Protein AF-A0A0R0CW89-F1 (afdb_monomer)

Organism: NCBI:txid336566

Foldseek 3Di:
DDKDKAFPDVLADDDPPPVVDPPADPQRIKIKDKDADDPDQLLCPVVVQQAVPDDPVQCLVRQLQLRHQVQFDFDDQDLQWTKTFHDPVSNVVSQVSVCVVPVHGDPPPVLRSAWIWIFHADPVRGTFKIKTKRDPVDDQQWDDDPRHIDGPPPPDGIKMWMWGADNVRRMIMIIMHGPVCVSCVVVNVVSVVVVCVVPVPD

Radius of gyration: 18.59 Å; Cα contacts (8 Å, |Δi|>4): 330; chains: 1; bounding box: 44×42×52 Å

Structure (mmCIF, N/CA/C/O backbone):
data_AF-A0A0R0CW89-F1
#
_entry.id   AF-A0A0R0CW89-F1
#
loop_
_atom_site.group_PDB
_atom_site.id
_atom_site.type_symbol
_atom_site.label_atom_id
_atom_site.label_alt_id
_atom_site.label_comp_id
_atom_site.label_asym_id
_atom_site.label_entity_id
_atom_site.label_seq_id
_atom_site.pdbx_PDB_ins_code
_atom_site.Cartn_x
_atom_site.Cartn_y
_atom_site.Cartn_z
_atom_site.occupancy
_atom_site.B_iso_or_equiv
_atom_site.auth_seq_id
_atom_site.auth_comp_id
_atom_site.auth_asym_id
_atom_site.auth_atom_id
_atom_site.pdbx_PDB_model_num
ATOM 1 N N . MET A 1 1 ? -19.189 6.758 -2.935 1.00 79.38 1 MET A N 1
ATOM 2 C CA . MET A 1 1 ? -17.830 6.946 -2.385 1.00 79.38 1 MET A CA 1
ATOM 3 C C . MET A 1 1 ? -17.973 7.628 -1.039 1.00 79.38 1 MET A C 1
ATOM 5 O O . MET A 1 1 ? -18.648 8.647 -0.979 1.00 79.38 1 MET A O 1
ATOM 9 N N . GLY A 1 2 ? -17.387 7.062 0.013 1.00 87.75 2 GLY A N 1
ATOM 10 C CA . GLY A 1 2 ? -17.314 7.681 1.336 1.00 87.75 2 GLY A CA 1
ATOM 11 C C . GLY A 1 2 ? -15.867 7.972 1.731 1.00 87.75 2 GLY A C 1
ATOM 12 O O . GLY A 1 2 ? -14.937 7.376 1.184 1.00 87.75 2 GLY A O 1
ATOM 13 N N . SER A 1 3 ? -15.671 8.894 2.674 1.00 89.81 3 SER A N 1
ATOM 14 C CA . SER A 1 3 ? -14.354 9.208 3.233 1.00 89.81 3 SER A CA 1
ATOM 15 C C . SER A 1 3 ? -14.448 9.592 4.702 1.00 89.81 3 SER A C 1
ATOM 17 O O . SER A 1 3 ? -15.405 10.254 5.103 1.00 89.81 3 SER A O 1
ATOM 19 N N . LEU A 1 4 ? -13.435 9.239 5.487 1.00 90.38 4 LEU A N 1
ATOM 20 C CA . LEU A 1 4 ? -13.337 9.607 6.898 1.00 90.38 4 LEU A CA 1
ATOM 21 C C . LEU A 1 4 ? -11.879 9.664 7.354 1.00 90.38 4 LEU A C 1
ATOM 23 O O . LEU A 1 4 ? -10.977 9.206 6.658 1.00 90.38 4 LEU A O 1
ATOM 27 N N . VAL A 1 5 ? -11.650 10.208 8.548 1.00 89.81 5 VAL A N 1
ATOM 28 C CA . VAL A 1 5 ? -10.326 10.249 9.177 1.00 89.81 5 VAL A CA 1
ATOM 29 C C . VAL A 1 5 ? -10.414 9.671 10.581 1.00 89.81 5 VAL A C 1
ATOM 31 O O . VAL A 1 5 ? -11.209 10.145 11.395 1.00 89.81 5 VAL A O 1
ATOM 34 N N . MET A 1 6 ? -9.546 8.708 10.877 1.00 89.75 6 MET A N 1
ATOM 35 C CA . MET A 1 6 ? -9.283 8.236 12.238 1.00 89.75 6 MET A CA 1
ATOM 36 C C . MET A 1 6 ? -7.891 8.695 12.676 1.00 89.75 6 MET A C 1
ATOM 38 O O . MET A 1 6 ? -7.059 9.077 11.849 1.00 89.75 6 MET A O 1
ATOM 42 N N . LEU A 1 7 ? -7.648 8.702 13.984 1.00 87.25 7 LEU A N 1
ATOM 43 C CA . LEU A 1 7 ? -6.333 9.004 14.540 1.00 87.25 7 LEU A CA 1
ATOM 44 C C . LEU A 1 7 ? -5.766 7.787 15.242 1.00 87.25 7 LEU A C 1
ATOM 46 O O . LEU A 1 7 ? -6.490 7.078 15.932 1.00 87.25 7 LEU A O 1
ATOM 50 N N . LEU A 1 8 ? -4.470 7.590 15.081 1.00 86.00 8 LEU A N 1
ATOM 51 C CA . LEU A 1 8 ? -3.702 6.663 15.891 1.00 86.00 8 LEU A CA 1
ATOM 52 C C . LEU A 1 8 ? -3.419 7.255 17.285 1.00 86.00 8 LEU A C 1
ATOM 54 O O . LEU A 1 8 ? -3.353 8.484 17.401 1.00 86.00 8 LEU A O 1
ATOM 58 N N . PRO A 1 9 ? -3.155 6.399 18.293 1.00 82.12 9 PRO A N 1
ATOM 59 C CA . PRO A 1 9 ? -3.275 4.935 18.251 1.00 82.12 9 PRO A CA 1
ATOM 60 C C . PRO A 1 9 ? -4.711 4.416 18.448 1.00 82.12 9 PRO A C 1
ATOM 62 O O . PRO A 1 9 ? -4.953 3.231 18.237 1.00 82.12 9 PRO A O 1
ATOM 65 N N . GLU A 1 10 ? -5.668 5.261 18.845 1.00 83.56 10 GLU A N 1
ATOM 66 C CA . GLU A 1 10 ? -6.992 4.805 19.294 1.00 83.56 10 GLU A CA 1
ATOM 67 C C . GLU A 1 10 ? -7.877 4.269 18.159 1.00 83.56 10 GLU A C 1
ATOM 69 O O . GLU A 1 10 ? -8.706 3.391 18.389 1.00 83.56 10 GLU A O 1
ATOM 74 N N . LEU A 1 11 ? -7.726 4.808 16.944 1.00 83.31 11 LEU A N 1
ATOM 75 C CA . LEU A 1 11 ? -8.491 4.468 15.736 1.00 83.31 11 LEU A CA 1
ATOM 76 C C . LEU A 1 11 ? -10.018 4.470 15.924 1.00 83.31 11 LEU A C 1
ATOM 78 O O . LEU A 1 11 ? -10.746 3.707 15.292 1.00 83.31 11 LEU A O 1
ATOM 82 N N . GLY A 1 12 ? -10.518 5.343 16.797 1.00 70.44 12 GLY A N 1
ATOM 83 C CA . GLY A 1 12 ? -11.947 5.535 17.029 1.00 70.44 12 GLY A CA 1
ATOM 84 C C . GLY A 1 12 ? -12.558 6.654 16.174 1.00 70.44 12 GLY A C 1
ATOM 85 O O . GLY A 1 12 ? -11.835 7.533 15.683 1.00 70.44 12 GLY A O 1
ATOM 86 N N . PRO A 1 13 ? -13.899 6.677 16.026 1.00 62.47 13 PRO A N 1
ATOM 87 C CA . PRO A 1 13 ? -14.600 7.845 15.510 1.00 62.47 13 PRO A CA 1
ATOM 88 C C . PRO A 1 13 ? -14.311 9.043 16.416 1.00 62.47 13 PRO A C 1
ATOM 90 O O . PRO A 1 13 ? -14.371 8.956 17.644 1.00 62.47 13 PRO A O 1
ATOM 93 N N . ARG A 1 14 ? -13.954 10.176 15.812 1.00 63.16 14 ARG A N 1
ATOM 94 C CA . ARG A 1 14 ? -13.608 11.370 16.583 1.00 63.16 14 ARG A CA 1
ATOM 95 C C . ARG A 1 14 ? -14.855 12.046 17.157 1.00 63.16 14 ARG A C 1
ATOM 97 O O . ARG A 1 14 ? -15.903 12.017 16.513 1.00 63.16 14 ARG A O 1
ATOM 104 N N . PRO A 1 15 ? -14.734 12.744 18.304 1.00 58.22 15 PRO A N 1
ATOM 105 C CA . PRO A 1 15 ? -15.749 13.698 18.721 1.00 58.22 15 PRO A CA 1
ATOM 106 C C . PRO A 1 15 ? -16.011 14.712 17.595 1.00 58.22 15 PRO A C 1
ATOM 108 O O . PRO A 1 15 ? -15.058 15.089 16.893 1.00 58.22 15 PRO A O 1
ATOM 111 N N . PRO A 1 16 ? -17.255 15.197 17.434 1.00 63.03 16 PRO A N 1
ATOM 112 C CA . PRO A 1 16 ? -17.553 16.268 16.490 1.00 63.03 16 PRO A CA 1
ATOM 113 C C . PRO A 1 16 ? -16.549 17.428 16.637 1.00 63.03 16 PRO A C 1
ATOM 115 O O . PRO A 1 16 ? -16.188 17.812 17.750 1.00 63.03 16 PRO A O 1
ATOM 118 N N . ASN A 1 17 ? -16.065 17.970 15.515 1.00 61.50 17 ASN A N 1
ATOM 119 C CA . ASN A 1 17 ? -15.107 19.090 15.433 1.00 61.50 17 ASN A CA 1
ATOM 120 C C . ASN A 1 17 ? -13.656 18.829 15.894 1.00 61.50 17 ASN A C 1
ATOM 122 O O . ASN A 1 17 ? -12.852 19.761 15.942 1.00 61.50 17 ASN A O 1
ATOM 126 N N . ALA A 1 18 ? -13.244 17.588 16.170 1.00 58.75 18 ALA A N 1
ATOM 127 C CA . ALA A 1 18 ? -11.859 17.314 16.580 1.00 58.75 18 ALA A CA 1
ATOM 128 C C . ALA A 1 18 ? -10.801 17.647 15.500 1.00 58.75 18 ALA A C 1
ATOM 130 O O . ALA A 1 18 ? -9.641 17.893 15.832 1.00 58.75 18 ALA A O 1
ATOM 131 N N . LEU A 1 19 ? -11.173 17.680 14.213 1.00 55.19 19 LEU A N 1
ATOM 132 C CA . LEU A 1 19 ? -10.278 18.073 13.111 1.00 55.19 19 LEU A CA 1
ATOM 133 C C . LEU A 1 19 ? -9.824 19.541 13.190 1.00 55.19 19 LEU A C 1
ATOM 135 O O . LEU A 1 19 ? -8.801 19.872 12.602 1.00 55.19 19 LEU A O 1
ATOM 139 N N . HIS A 1 20 ? -10.556 20.400 13.907 1.00 55.41 20 HIS A N 1
ATOM 140 C CA . HIS A 1 20 ? -10.211 21.813 14.114 1.00 55.41 20 HIS A CA 1
ATOM 141 C C . HIS A 1 20 ? -9.396 22.048 15.395 1.00 55.41 20 HIS A C 1
ATOM 143 O O . HIS A 1 20 ? -9.047 23.185 15.700 1.00 55.41 20 HIS A O 1
ATOM 149 N N . ARG A 1 21 ? -9.085 20.992 16.164 1.00 52.59 21 ARG A N 1
ATOM 150 C CA . ARG A 1 21 ? -8.270 21.113 17.378 1.00 52.59 21 ARG A CA 1
ATOM 151 C C . ARG A 1 21 ? -6.775 21.015 17.033 1.00 52.59 21 ARG A C 1
ATOM 153 O O . ARG A 1 21 ? -6.363 19.974 16.516 1.00 52.59 21 ARG A O 1
ATOM 160 N N . PRO A 1 22 ? -5.953 22.032 17.367 1.00 49.12 22 PRO A N 1
ATOM 161 C CA . PRO A 1 22 ? -4.510 22.055 17.085 1.00 49.12 22 PRO A CA 1
ATOM 162 C C . PRO A 1 22 ? -3.698 20.942 17.764 1.00 49.12 22 PRO A C 1
ATOM 164 O O . PRO A 1 22 ? -2.554 20.707 17.395 1.00 49.12 22 PRO A O 1
ATOM 167 N N . SER A 1 23 ? -4.267 20.264 18.765 1.00 52.62 23 SER A N 1
ATOM 168 C CA . SER A 1 23 ? -3.565 19.293 19.613 1.00 52.62 23 SER A CA 1
ATOM 169 C C . SER A 1 23 ? -3.240 17.963 18.930 1.00 52.62 23 SER A C 1
ATOM 171 O O . SER A 1 23 ? -2.495 17.165 19.489 1.00 52.62 23 SER A O 1
ATOM 173 N N . TYR A 1 24 ? -3.806 17.683 17.753 1.00 60.22 24 TYR A N 1
ATOM 174 C CA . TYR A 1 24 ? -3.573 16.419 17.061 1.00 60.22 24 TYR A CA 1
ATOM 175 C C . TYR A 1 24 ? -2.482 16.574 16.013 1.00 60.22 24 TYR A C 1
ATOM 177 O O . TYR A 1 24 ? -2.680 17.229 14.987 1.00 60.22 24 TYR A O 1
ATOM 185 N N . SER A 1 25 ? -1.342 15.930 16.269 1.00 70.38 25 SER A N 1
ATOM 186 C CA . SER A 1 25 ? -0.233 15.883 15.322 1.00 70.38 25 SER A CA 1
ATOM 187 C C . SER A 1 25 ? -0.733 15.362 13.965 1.00 70.38 25 SER A C 1
ATOM 189 O O . SER A 1 25 ? -1.334 14.283 13.911 1.00 70.38 25 SER A O 1
ATOM 191 N N . PRO A 1 26 ? -0.524 16.098 12.854 1.00 76.69 26 PRO A N 1
ATOM 192 C CA . PRO A 1 26 ? -0.996 15.686 11.532 1.00 76.69 26 PRO A CA 1
ATOM 193 C C . PRO A 1 26 ? -0.434 14.325 11.106 1.00 76.69 26 PRO A C 1
ATOM 195 O O . PRO A 1 26 ? -1.048 13.653 10.284 1.00 76.69 26 PRO A O 1
ATOM 198 N N . TYR A 1 27 ? 0.673 13.897 11.712 1.00 86.00 27 TYR A N 1
ATOM 199 C CA . TYR A 1 27 ? 1.323 12.620 11.449 1.00 86.00 27 TYR A CA 1
ATOM 200 C C . TYR A 1 27 ? 0.572 11.420 12.035 1.00 86.00 27 TYR A C 1
ATOM 202 O O . TYR A 1 27 ? 0.875 10.304 11.648 1.00 86.00 27 TYR A O 1
ATOM 210 N N . MET A 1 28 ? -0.406 11.617 12.929 1.00 87.69 28 MET A N 1
ATOM 211 C CA . MET A 1 28 ? -1.234 10.537 13.505 1.00 87.69 28 MET A CA 1
ATOM 212 C C . MET A 1 28 ? -2.471 10.203 12.665 1.00 87.69 28 MET A C 1
ATOM 214 O O . MET A 1 28 ? -3.267 9.346 13.047 1.00 87.69 28 MET A O 1
ATOM 218 N N . LYS A 1 29 ? -2.692 10.923 11.562 1.00 89.00 29 LYS A N 1
ATOM 219 C CA . LYS A 1 29 ? -3.888 10.770 10.735 1.00 89.00 29 LYS A CA 1
ATOM 220 C C . LYS A 1 29 ? -3.811 9.499 9.899 1.00 89.00 29 LYS A C 1
ATOM 222 O O . LYS A 1 29 ? -2.811 9.250 9.232 1.00 89.00 29 LYS A O 1
ATOM 227 N N . VAL A 1 30 ? -4.924 8.775 9.884 1.00 93.81 30 VAL A N 1
ATOM 228 C CA . VAL A 1 30 ? -5.222 7.746 8.894 1.00 93.81 30 VAL A CA 1
ATOM 229 C C . VAL A 1 30 ? -6.468 8.195 8.152 1.00 93.81 30 VAL A C 1
ATOM 231 O O . VAL A 1 30 ? -7.557 8.284 8.729 1.00 93.81 30 VAL A O 1
ATOM 234 N N . GLN A 1 31 ? -6.293 8.557 6.889 1.00 93.69 31 GLN A N 1
ATOM 235 C CA . GLN A 1 31 ? -7.397 8.929 6.021 1.00 93.69 31 GLN A CA 1
ATOM 236 C C . GLN A 1 31 ? -7.900 7.676 5.322 1.00 93.69 31 GLN A C 1
ATOM 238 O O . GLN A 1 31 ? -7.104 6.923 4.786 1.00 93.69 31 GLN A O 1
ATOM 243 N N . TYR A 1 32 ? -9.211 7.470 5.307 1.00 95.25 32 TYR A N 1
ATOM 244 C CA . TYR A 1 32 ? -9.853 6.376 4.592 1.00 95.25 32 TYR A CA 1
ATOM 245 C C . TYR A 1 32 ? -10.754 6.936 3.502 1.00 95.25 32 TYR A C 1
ATOM 247 O O . TYR A 1 32 ? -11.456 7.933 3.686 1.00 95.25 32 TYR A O 1
ATOM 255 N N . SER A 1 33 ? -10.777 6.232 2.386 1.00 95.94 33 SER A N 1
ATOM 256 C CA . SER A 1 33 ? -11.736 6.365 1.304 1.00 95.94 33 SER A CA 1
ATOM 257 C C . SER A 1 33 ? -12.235 4.973 0.948 1.00 95.94 33 SER A C 1
ATOM 259 O O . SER A 1 33 ? -11.480 4.005 1.010 1.00 95.94 33 SER A O 1
ATOM 261 N N . PHE A 1 34 ? -13.515 4.848 0.629 1.00 95.56 34 PHE A N 1
ATOM 262 C CA . PHE A 1 34 ? -14.105 3.553 0.322 1.00 95.56 34 PHE A CA 1
ATOM 263 C C . PHE A 1 34 ? -15.205 3.677 -0.721 1.00 95.56 34 PHE A C 1
ATOM 265 O O . PHE A 1 34 ? -15.898 4.699 -0.834 1.00 95.56 34 PHE A O 1
ATOM 272 N N . TYR A 1 35 ? -15.356 2.620 -1.506 1.00 94.44 35 TYR A N 1
ATOM 273 C CA . TYR A 1 35 ? -16.355 2.542 -2.557 1.00 94.44 35 TYR A CA 1
ATOM 274 C C . TYR A 1 35 ? -16.869 1.124 -2.720 1.00 94.44 35 TYR A C 1
ATOM 276 O O . TYR A 1 35 ? -16.129 0.148 -2.581 1.00 94.44 35 TYR A O 1
ATOM 284 N N . TYR A 1 36 ? -18.170 1.042 -2.983 1.00 95.69 36 TYR A N 1
ATOM 285 C CA . TYR A 1 36 ? -18.838 -0.203 -3.309 1.00 95.69 36 TYR A CA 1
ATOM 286 C C . TYR A 1 36 ? -18.346 -0.702 -4.668 1.00 95.69 36 TYR A C 1
ATOM 288 O O . TYR A 1 36 ? -18.170 0.089 -5.599 1.00 95.69 36 TYR A O 1
ATOM 296 N N . VAL A 1 37 ? -18.101 -2.003 -4.763 1.00 96.62 37 VAL A N 1
ATOM 297 C CA . VAL A 1 37 ? -17.581 -2.664 -5.956 1.00 96.62 37 VAL A CA 1
ATOM 298 C C . VAL A 1 37 ? -18.674 -3.545 -6.546 1.00 96.62 37 VAL A C 1
ATOM 300 O O . VAL A 1 37 ? -19.014 -4.581 -5.986 1.00 96.62 37 VAL A O 1
ATOM 303 N N . ASP A 1 38 ? -19.186 -3.146 -7.709 1.00 96.12 38 ASP A N 1
ATOM 304 C CA . ASP A 1 38 ? -20.262 -3.841 -8.429 1.00 96.12 38 ASP A CA 1
ATOM 305 C C . ASP A 1 38 ? -19.855 -4.302 -9.839 1.00 96.12 38 ASP A C 1
ATOM 307 O O . ASP A 1 38 ? -20.550 -5.098 -10.466 1.00 96.12 38 ASP A O 1
ATOM 311 N N . LYS A 1 39 ? -18.729 -3.800 -10.367 1.00 93.12 39 LYS A N 1
ATOM 312 C CA . LYS A 1 39 ? -18.270 -4.096 -11.738 1.00 93.12 39 LYS A CA 1
ATOM 313 C C . LYS A 1 39 ? -17.357 -5.309 -11.846 1.00 93.12 39 LYS A C 1
ATOM 315 O O . LYS A 1 39 ? -17.118 -5.793 -12.951 1.00 93.12 39 LYS A O 1
ATOM 320 N N . VAL A 1 40 ? -16.794 -5.767 -10.732 1.00 93.25 40 VAL A N 1
ATOM 321 C CA . VAL A 1 40 ? -15.832 -6.874 -10.687 1.00 93.25 40 VAL A CA 1
ATOM 322 C C . VAL A 1 40 ? -16.052 -7.696 -9.421 1.00 93.25 40 VAL A C 1
ATOM 324 O O . VAL A 1 40 ? -16.501 -7.138 -8.421 1.00 93.25 40 VAL A O 1
ATOM 327 N N . PRO A 1 41 ? -15.698 -8.993 -9.410 1.00 94.12 41 PRO A N 1
ATOM 328 C CA . PRO A 1 41 ? -15.659 -9.754 -8.168 1.00 94.12 41 PRO A CA 1
ATOM 329 C C . PRO A 1 41 ? -14.738 -9.069 -7.153 1.00 94.12 41 PRO A C 1
ATOM 331 O O . PRO A 1 41 ? -13.619 -8.690 -7.503 1.00 94.12 41 PRO A O 1
ATOM 334 N N . ILE A 1 42 ? -15.179 -8.941 -5.898 1.00 94.56 42 ILE A N 1
ATOM 335 C CA . ILE A 1 42 ? -14.416 -8.243 -4.850 1.00 94.56 42 ILE A CA 1
ATOM 336 C C . ILE A 1 42 ? -13.006 -8.829 -4.657 1.00 94.56 42 ILE A C 1
ATOM 338 O O . ILE A 1 42 ? -12.044 -8.088 -4.474 1.00 94.56 42 ILE A O 1
ATOM 342 N N . ASP A 1 43 ? -12.857 -10.148 -4.803 1.00 90.38 43 ASP A N 1
ATOM 343 C CA . ASP A 1 43 ? -11.565 -10.841 -4.720 1.00 90.38 43 ASP A CA 1
ATOM 344 C C . ASP A 1 43 ? -10.596 -10.462 -5.855 1.00 90.38 43 ASP A C 1
ATOM 346 O O . ASP A 1 43 ? -9.384 -10.553 -5.685 1.00 90.38 43 ASP A O 1
ATOM 350 N N . ALA A 1 44 ? -11.100 -9.985 -6.997 1.00 92.88 44 ALA A N 1
ATOM 351 C CA . ALA A 1 44 ? -10.265 -9.563 -8.119 1.00 92.88 44 ALA A CA 1
ATOM 352 C C . ALA A 1 44 ? -9.708 -8.140 -7.951 1.00 92.88 44 ALA A C 1
ATOM 354 O O . ALA A 1 44 ? -8.831 -7.738 -8.713 1.00 92.88 44 ALA A O 1
ATOM 355 N N . VAL A 1 45 ? -10.205 -7.358 -6.985 1.00 94.56 45 VAL A N 1
ATOM 356 C CA . VAL A 1 45 ? -9.827 -5.946 -6.822 1.00 94.56 45 VAL A CA 1
ATOM 357 C C . VAL A 1 45 ? -8.343 -5.794 -6.502 1.00 94.56 45 VAL A C 1
ATOM 359 O O . VAL A 1 45 ? -7.649 -5.033 -7.174 1.00 94.56 45 VAL A O 1
ATOM 362 N N . LEU A 1 46 ? -7.835 -6.535 -5.513 1.00 95.31 46 LEU A N 1
ATOM 363 C CA . LEU A 1 46 ? -6.426 -6.439 -5.118 1.00 95.31 46 LEU A CA 1
ATOM 364 C C . LEU A 1 46 ? -5.494 -7.092 -6.142 1.00 95.31 46 LEU A C 1
ATOM 366 O O . LEU A 1 46 ? -4.400 -6.587 -6.377 1.00 95.31 46 LEU A O 1
ATOM 370 N N . GLU A 1 47 ? -5.936 -8.161 -6.805 1.00 92.69 47 GLU A N 1
ATOM 371 C CA . GLU A 1 47 ? -5.182 -8.768 -7.910 1.00 92.69 47 GLU A CA 1
ATOM 372 C C . GLU A 1 47 ? -5.014 -7.765 -9.061 1.00 92.69 47 GLU A C 1
ATOM 374 O O . GLU A 1 47 ? -3.911 -7.575 -9.568 1.00 92.69 47 GLU A O 1
ATOM 379 N N . ARG A 1 48 ? -6.069 -7.019 -9.418 1.00 92.00 48 ARG A N 1
ATOM 380 C CA . ARG A 1 48 ? -5.986 -5.933 -10.410 1.00 92.00 48 ARG A CA 1
ATOM 381 C C . ARG A 1 48 ? -5.149 -4.747 -9.938 1.00 92.00 48 ARG A C 1
ATOM 383 O O . ARG A 1 48 ? -4.518 -4.107 -10.765 1.00 92.00 48 ARG A O 1
ATOM 390 N N . ALA A 1 49 ? -5.145 -4.439 -8.643 1.00 91.44 49 ALA A N 1
ATOM 391 C CA . ALA A 1 49 ? -4.327 -3.357 -8.087 1.00 91.44 49 ALA A CA 1
ATOM 392 C C . ALA A 1 49 ? -2.828 -3.701 -8.047 1.00 91.44 49 ALA A C 1
ATOM 394 O O . ALA A 1 49 ? -1.992 -2.803 -8.032 1.00 91.44 49 ALA A O 1
ATOM 395 N N . THR A 1 50 ? -2.491 -4.992 -8.028 1.00 93.56 50 THR A N 1
ATOM 396 C CA . THR A 1 50 ? -1.111 -5.497 -7.959 1.00 93.56 50 THR A CA 1
ATOM 397 C C . THR A 1 50 ? -0.602 -6.049 -9.291 1.00 93.56 50 THR A C 1
ATOM 399 O O . THR A 1 50 ? 0.493 -6.610 -9.350 1.00 93.56 50 THR A O 1
ATOM 402 N N . SER A 1 51 ? -1.368 -5.896 -10.371 1.00 89.69 51 SER A N 1
ATOM 403 C CA . SER A 1 51 ? -1.001 -6.365 -11.704 1.00 89.69 51 SER A CA 1
ATOM 404 C C . SER A 1 51 ? -1.393 -5.364 -12.784 1.00 89.69 51 SER A C 1
ATOM 406 O O . SER A 1 51 ? -2.353 -4.602 -12.663 1.00 89.69 51 SER A O 1
ATOM 408 N N . ARG A 1 52 ? -0.693 -5.429 -13.915 1.00 83.81 52 ARG A N 1
ATOM 409 C CA . ARG A 1 52 ? -1.170 -4.865 -15.178 1.00 83.81 52 ARG A CA 1
ATOM 410 C C . ARG A 1 52 ? -2.248 -5.794 -15.734 1.00 83.81 52 ARG A C 1
ATOM 412 O O . ARG A 1 52 ? -1.984 -6.650 -16.570 1.00 83.81 52 ARG A O 1
ATOM 419 N N . TRP A 1 53 ? -3.475 -5.650 -15.238 1.00 75.31 53 TRP A N 1
ATOM 420 C CA . TRP A 1 53 ? -4.595 -6.526 -15.610 1.00 75.31 53 TRP A CA 1
ATOM 421 C C . TRP A 1 53 ? -5.049 -6.386 -17.074 1.00 75.31 53 TRP A C 1
ATOM 423 O O . TRP A 1 53 ? -5.815 -7.221 -17.553 1.00 75.31 53 TRP A O 1
ATOM 433 N N . TYR A 1 54 ? -4.589 -5.354 -17.786 1.00 78.31 54 TYR A N 1
ATOM 434 C CA . TYR A 1 54 ? -4.743 -5.212 -19.23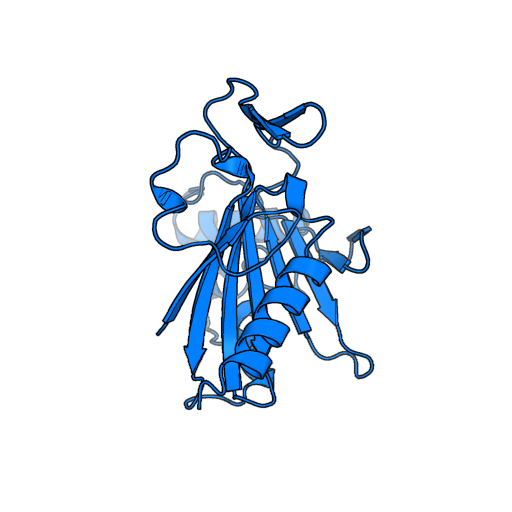0 1.00 78.31 54 TYR A CA 1
ATOM 435 C C . TYR A 1 54 ? -3.358 -5.154 -19.886 1.00 78.31 54 TYR A C 1
ATOM 437 O O . TYR A 1 54 ? -2.502 -4.376 -19.463 1.00 78.31 54 TYR A O 1
ATOM 445 N N . GLN A 1 55 ? -3.150 -5.977 -20.914 1.00 81.06 55 GLN A N 1
ATOM 446 C CA . GLN A 1 55 ? -1.959 -5.924 -21.760 1.00 81.06 55 GLN A CA 1
ATOM 447 C C . GLN A 1 55 ? -2.217 -4.980 -22.929 1.00 81.06 55 GLN A C 1
ATOM 449 O O . GLN A 1 55 ? -3.270 -5.027 -23.566 1.00 81.06 55 GLN A O 1
ATOM 454 N N . THR A 1 56 ? -1.253 -4.115 -23.198 1.00 84.62 56 THR A N 1
ATOM 455 C CA . THR A 1 56 ? -1.270 -3.190 -24.331 1.00 84.62 56 THR A CA 1
ATOM 456 C C . THR A 1 56 ? -0.648 -3.811 -25.584 1.00 84.62 56 THR A C 1
ATOM 458 O O . THR A 1 56 ? -0.818 -3.276 -26.678 1.00 84.62 56 THR A O 1
ATOM 461 N N . GLY A 1 57 ? 0.063 -4.936 -25.435 1.00 84.25 57 GLY A N 1
ATOM 462 C CA . GLY A 1 57 ? 0.898 -5.538 -26.474 1.00 84.25 57 GLY A CA 1
ATOM 463 C C . GLY A 1 57 ? 2.271 -4.870 -26.590 1.00 84.25 57 GLY A C 1
ATOM 464 O O . GLY A 1 57 ? 3.099 -5.290 -27.398 1.00 84.25 57 GLY A O 1
ATOM 465 N N . ASP A 1 58 ? 2.535 -3.839 -25.788 1.00 85.50 58 ASP A N 1
ATOM 466 C CA . ASP A 1 58 ? 3.812 -3.150 -25.734 1.00 85.50 58 ASP A CA 1
ATOM 467 C C . ASP A 1 58 ? 4.652 -3.669 -24.568 1.00 85.50 58 ASP A C 1
ATOM 469 O O . ASP A 1 58 ? 4.359 -3.417 -23.403 1.00 85.50 58 ASP A O 1
ATOM 473 N N . ALA A 1 59 ? 5.764 -4.335 -24.882 1.00 81.56 59 ALA A N 1
ATOM 474 C CA . ALA A 1 59 ? 6.662 -4.899 -23.882 1.00 81.56 59 ALA A CA 1
ATOM 475 C C . ALA A 1 59 ? 7.281 -3.859 -22.930 1.00 81.56 59 ALA A C 1
ATOM 477 O O . ALA A 1 59 ? 7.729 -4.237 -21.844 1.00 81.56 59 ALA A O 1
ATOM 478 N N . TYR A 1 60 ? 7.363 -2.581 -23.319 1.00 84.25 60 TYR A N 1
ATOM 479 C CA . TYR A 1 60 ? 7.766 -1.514 -22.403 1.00 84.25 60 TYR A CA 1
ATOM 480 C C . TYR A 1 60 ? 6.690 -1.295 -21.329 1.00 84.25 60 TYR A C 1
ATOM 482 O O . TYR A 1 60 ? 6.991 -1.436 -20.145 1.00 84.25 60 TYR A O 1
ATOM 490 N N . GLU A 1 61 ? 5.449 -1.027 -21.737 1.00 82.25 61 GLU A N 1
ATOM 491 C CA . GLU A 1 61 ? 4.316 -0.760 -20.835 1.00 82.25 61 GLU A CA 1
ATOM 492 C C . GLU A 1 61 ? 3.918 -1.988 -20.003 1.00 82.25 61 GLU A C 1
ATOM 494 O O . GLU A 1 61 ? 3.653 -1.883 -18.801 1.00 82.25 61 GLU A O 1
ATOM 499 N N . ASP A 1 62 ? 3.910 -3.159 -20.641 1.00 85.19 62 ASP A N 1
ATOM 500 C CA . ASP A 1 62 ? 3.391 -4.406 -20.079 1.00 85.19 62 ASP A CA 1
ATOM 501 C C . ASP A 1 62 ? 4.387 -5.097 -19.143 1.00 85.19 62 ASP A C 1
ATOM 503 O O . ASP A 1 62 ? 3.989 -5.964 -18.375 1.00 85.19 62 ASP A O 1
ATOM 507 N N . ASN A 1 63 ? 5.672 -4.723 -19.165 1.00 88.12 63 ASN A N 1
ATOM 508 C CA . ASN A 1 63 ? 6.716 -5.323 -18.321 1.00 88.12 63 ASN A CA 1
ATOM 509 C C . ASN A 1 63 ? 7.460 -4.272 -17.490 1.00 88.12 63 ASN A C 1
ATOM 511 O O . ASN A 1 63 ? 8.691 -4.316 -17.384 1.00 88.12 63 ASN A O 1
ATOM 515 N N . ASP A 1 64 ? 6.737 -3.293 -16.945 1.00 90.44 64 ASP A N 1
ATOM 516 C CA . ASP A 1 64 ? 7.269 -2.444 -15.880 1.00 90.44 64 ASP A CA 1
ATOM 517 C C . ASP A 1 64 ? 7.260 -3.229 -14.551 1.00 90.44 64 ASP A C 1
ATOM 519 O O . ASP A 1 64 ? 6.175 -3.531 -14.035 1.00 90.44 64 ASP A O 1
ATOM 523 N N . PRO A 1 65 ? 8.431 -3.587 -13.980 1.00 91.94 65 PRO A N 1
ATOM 524 C CA . PRO A 1 65 ? 8.501 -4.333 -12.721 1.00 91.94 65 PRO A CA 1
ATOM 525 C C . PRO A 1 65 ? 8.047 -3.503 -11.513 1.00 91.94 65 PRO A C 1
ATOM 527 O O . PRO A 1 65 ? 7.813 -4.049 -10.436 1.00 91.94 65 PRO A O 1
ATOM 530 N N . ARG A 1 66 ? 7.884 -2.184 -11.670 1.00 90.44 66 ARG A N 1
ATOM 531 C CA . ARG A 1 66 ? 7.373 -1.310 -10.610 1.00 90.44 66 ARG A CA 1
ATOM 532 C C . ARG A 1 66 ? 5.867 -1.444 -10.421 1.00 90.44 66 ARG A C 1
ATOM 534 O O . ARG A 1 66 ? 5.385 -1.177 -9.328 1.00 90.44 66 ARG A O 1
ATOM 541 N N . GLU A 1 67 ? 5.136 -1.901 -11.429 1.00 90.25 67 GLU A N 1
ATOM 542 C CA . GLU A 1 67 ? 3.667 -1.896 -11.425 1.00 90.25 67 GLU A CA 1
ATOM 543 C C . GLU A 1 67 ? 3.058 -3.302 -11.299 1.00 90.25 67 GLU A C 1
ATOM 545 O O . GLU A 1 67 ? 1.851 -3.477 -11.456 1.00 90.25 67 GLU A O 1
ATOM 550 N N . GLN A 1 68 ? 3.877 -4.333 -11.050 1.00 92.69 68 GLN A N 1
ATOM 551 C CA . GLN A 1 68 ? 3.429 -5.728 -11.102 1.00 92.69 68 GLN A CA 1
ATOM 552 C C . GLN A 1 68 ? 4.068 -6.594 -10.020 1.00 92.69 68 GLN A C 1
ATOM 554 O O . GLN A 1 68 ? 5.276 -6.819 -10.017 1.00 92.69 68 GLN A O 1
ATOM 559 N N . LEU A 1 69 ? 3.241 -7.170 -9.148 1.00 95.06 69 LEU A N 1
ATOM 560 C CA . LEU A 1 69 ? 3.680 -8.041 -8.057 1.00 95.06 69 LEU A CA 1
ATOM 561 C C . LEU A 1 69 ? 4.380 -9.305 -8.567 1.00 95.06 69 LEU A C 1
ATOM 563 O O . LEU A 1 69 ? 5.340 -9.756 -7.952 1.00 95.06 69 LEU A O 1
ATOM 567 N N . ALA A 1 70 ? 3.948 -9.848 -9.709 1.00 93.50 70 ALA A N 1
ATOM 568 C CA . ALA A 1 70 ? 4.556 -11.034 -10.318 1.00 93.50 70 ALA A CA 1
ATOM 569 C C . ALA A 1 70 ? 6.030 -10.831 -10.725 1.00 93.50 70 ALA A C 1
ATOM 571 O O . ALA A 1 70 ? 6.770 -11.803 -10.839 1.00 93.50 70 ALA A O 1
ATOM 572 N N . LEU A 1 71 ? 6.457 -9.579 -10.922 1.00 94.38 71 LEU A N 1
ATOM 573 C CA . LEU A 1 71 ? 7.832 -9.210 -11.271 1.00 94.38 71 LEU A CA 1
ATOM 574 C C . LEU A 1 71 ? 8.646 -8.737 -10.055 1.00 94.38 71 LEU A C 1
ATOM 576 O O . LEU A 1 71 ? 9.798 -8.332 -10.207 1.00 94.38 71 LEU A O 1
ATOM 580 N N . ARG A 1 72 ? 8.054 -8.759 -8.855 1.00 94.75 72 ARG A N 1
ATOM 581 C CA . ARG A 1 72 ? 8.676 -8.273 -7.621 1.00 94.75 72 ARG A CA 1
ATOM 582 C C . ARG A 1 72 ? 9.020 -9.443 -6.693 1.00 94.75 72 ARG A C 1
ATOM 584 O O . ARG A 1 72 ? 8.109 -10.031 -6.093 1.00 94.75 72 ARG A O 1
ATOM 591 N N . PRO A 1 73 ? 10.307 -9.802 -6.538 1.00 92.19 73 PRO A N 1
ATOM 592 C CA . PRO A 1 73 ? 10.704 -10.879 -5.639 1.00 92.19 73 PRO A CA 1
ATOM 593 C C . PRO A 1 73 ? 10.307 -10.586 -4.188 1.00 92.19 73 PRO A C 1
ATOM 595 O O . PRO A 1 73 ? 10.376 -9.450 -3.713 1.00 92.19 73 PRO A O 1
ATOM 598 N N . ALA A 1 74 ? 9.906 -11.635 -3.467 1.00 91.94 74 ALA A N 1
ATOM 599 C CA . ALA A 1 74 ? 9.692 -11.554 -2.028 1.00 91.94 74 ALA A CA 1
ATOM 600 C C . ALA A 1 74 ? 11.038 -11.331 -1.325 1.00 91.94 74 ALA A C 1
ATOM 602 O O . ALA A 1 74 ? 11.980 -12.099 -1.519 1.00 91.94 74 ALA A O 1
ATOM 603 N N . ALA A 1 75 ? 11.119 -10.287 -0.506 1.00 86.25 75 ALA A N 1
ATOM 604 C CA . ALA A 1 75 ? 12.367 -9.830 0.092 1.00 86.25 75 ALA A CA 1
ATOM 605 C C . ALA A 1 75 ? 12.448 -10.099 1.601 1.00 86.25 75 ALA A C 1
ATOM 607 O O . ALA A 1 75 ? 13.487 -10.527 2.098 1.00 86.25 75 ALA A O 1
ATOM 608 N N . LEU A 1 76 ? 11.378 -9.817 2.355 1.00 92.31 76 LEU A N 1
ATOM 609 C CA . LEU A 1 76 ? 11.407 -9.876 3.821 1.00 92.31 76 LEU A CA 1
ATOM 610 C C . LEU A 1 76 ? 10.006 -10.041 4.421 1.00 92.31 76 LEU A C 1
ATOM 612 O O . LEU A 1 76 ? 9.055 -9.453 3.920 1.00 92.31 76 LEU A O 1
ATOM 616 N N . GLN A 1 77 ? 9.889 -10.764 5.538 1.00 94.81 77 GLN A N 1
ATOM 617 C CA . GLN A 1 77 ? 8.692 -10.731 6.385 1.00 94.81 77 GLN A CA 1
ATOM 618 C C . GLN A 1 77 ? 8.807 -9.614 7.428 1.00 94.81 77 GLN A C 1
ATOM 620 O O . GLN A 1 77 ? 9.779 -9.562 8.181 1.00 94.81 77 GLN A O 1
ATOM 625 N N . LEU A 1 78 ? 7.815 -8.728 7.494 1.00 92.94 78 LEU A N 1
ATOM 626 C CA . LEU A 1 78 ? 7.790 -7.586 8.403 1.00 92.94 78 LEU A CA 1
ATOM 627 C C . LEU A 1 78 ? 6.369 -7.362 8.929 1.00 92.94 78 LEU A C 1
ATOM 629 O O . LEU A 1 78 ? 5.451 -7.162 8.147 1.00 92.94 78 LEU A O 1
ATOM 633 N N . HIS A 1 79 ? 6.174 -7.379 10.250 1.00 93.62 79 HIS A N 1
ATOM 634 C CA . HIS A 1 79 ? 4.864 -7.129 10.883 1.00 93.62 79 HIS A CA 1
ATOM 635 C C . HIS A 1 79 ? 3.724 -8.029 10.357 1.00 93.62 79 HIS A C 1
ATOM 637 O O . HIS A 1 79 ? 2.572 -7.608 10.299 1.00 93.62 79 HIS A O 1
ATOM 643 N N . GLY A 1 80 ? 4.037 -9.259 9.935 1.00 94.12 80 GLY A N 1
ATOM 644 C CA . GLY A 1 80 ? 3.063 -10.164 9.311 1.00 94.12 80 GLY A CA 1
ATOM 645 C C . GLY A 1 80 ? 2.734 -9.848 7.843 1.00 94.12 80 GLY A C 1
ATOM 646 O O . GLY A 1 80 ? 1.765 -10.389 7.318 1.00 94.12 80 GLY A O 1
ATOM 647 N N . LEU A 1 81 ? 3.518 -8.984 7.192 1.00 97.50 81 LEU A N 1
ATOM 648 C CA . LEU A 1 81 ? 3.472 -8.684 5.760 1.00 97.50 81 LEU A CA 1
ATOM 649 C C . LEU A 1 81 ? 4.698 -9.263 5.056 1.00 97.50 81 LEU A C 1
ATOM 651 O O . LEU A 1 81 ? 5.806 -9.212 5.587 1.00 97.50 81 LEU A O 1
ATOM 655 N N . THR A 1 82 ? 4.523 -9.704 3.814 1.00 97.56 82 THR A N 1
ATOM 656 C CA . THR A 1 82 ? 5.639 -9.999 2.907 1.00 97.56 82 THR A CA 1
ATOM 657 C C . THR A 1 82 ? 5.984 -8.743 2.118 1.00 97.56 82 THR A C 1
ATOM 659 O O . THR A 1 82 ? 5.142 -8.229 1.384 1.00 97.56 82 THR A O 1
ATOM 662 N N . ARG A 1 83 ? 7.210 -8.236 2.254 1.00 95.56 83 ARG A N 1
ATOM 663 C CA . ARG A 1 83 ? 7.731 -7.146 1.426 1.00 95.56 83 ARG A CA 1
ATOM 664 C C . ARG A 1 83 ? 8.180 -7.683 0.069 1.00 95.56 83 ARG A C 1
ATOM 666 O O . ARG A 1 83 ? 8.858 -8.708 0.015 1.00 95.56 83 ARG A O 1
ATOM 673 N N . HIS A 1 84 ? 7.839 -6.961 -0.988 1.00 94.75 84 HIS A N 1
ATOM 674 C CA . HIS A 1 84 ? 8.191 -7.232 -2.373 1.00 94.75 84 HIS A CA 1
ATOM 675 C C . HIS A 1 84 ? 8.918 -6.023 -2.971 1.00 94.75 84 HIS A C 1
ATOM 677 O O . HIS A 1 84 ? 8.318 -4.964 -3.196 1.00 94.75 84 HIS A O 1
ATOM 683 N N . ASP A 1 85 ? 10.210 -6.197 -3.229 1.00 88.88 85 ASP A N 1
ATOM 684 C CA . ASP A 1 85 ? 11.072 -5.144 -3.767 1.00 88.88 85 ASP A CA 1
ATOM 685 C C . ASP A 1 85 ? 11.078 -5.206 -5.301 1.00 88.88 85 ASP A C 1
ATOM 687 O O . ASP A 1 85 ? 10.785 -6.244 -5.897 1.00 88.88 85 ASP A O 1
ATOM 691 N N . VAL A 1 86 ? 11.397 -4.092 -5.960 1.00 91.38 86 VAL A N 1
ATOM 692 C CA . VAL A 1 86 ? 11.619 -4.098 -7.413 1.00 91.38 86 VAL A CA 1
ATOM 693 C C . VAL A 1 86 ? 12.946 -4.777 -7.717 1.00 91.38 86 VAL A C 1
ATOM 695 O O . VAL A 1 86 ? 13.971 -4.415 -7.141 1.00 91.38 86 VAL A O 1
ATOM 698 N N . ASP A 1 87 ? 12.927 -5.739 -8.640 1.00 91.75 87 ASP A N 1
ATOM 699 C CA . ASP A 1 87 ? 14.142 -6.384 -9.131 1.00 91.75 87 ASP A CA 1
ATOM 700 C C . ASP A 1 87 ? 14.993 -5.369 -9.929 1.00 91.75 87 ASP A C 1
ATOM 702 O O . ASP A 1 87 ? 14.535 -4.862 -10.964 1.00 91.75 87 ASP A O 1
ATOM 706 N N . PRO A 1 88 ? 16.231 -5.063 -9.490 1.00 92.06 88 PRO A N 1
ATOM 707 C CA . PRO A 1 88 ? 17.073 -4.075 -10.161 1.00 92.06 88 PRO A CA 1
ATOM 708 C C . PRO A 1 88 ? 17.434 -4.446 -11.605 1.00 92.06 88 PRO A C 1
ATOM 710 O O . PRO A 1 88 ? 17.558 -3.561 -12.454 1.00 92.06 88 PRO A O 1
ATOM 713 N N .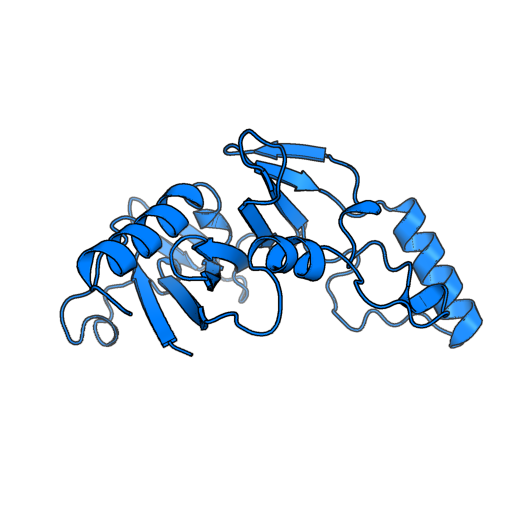 ALA A 1 89 ? 17.590 -5.737 -11.908 1.00 94.75 89 ALA A N 1
ATOM 714 C CA . ALA A 1 89 ? 17.921 -6.201 -13.249 1.00 94.75 89 ALA A CA 1
ATOM 715 C C . ALA A 1 89 ? 16.720 -6.050 -14.190 1.00 94.75 89 ALA A C 1
ATOM 717 O O . ALA A 1 89 ? 16.877 -5.543 -15.303 1.00 94.75 89 ALA A O 1
ATOM 718 N N . LEU A 1 90 ? 15.512 -6.413 -13.742 1.00 94.38 90 LEU A N 1
ATOM 719 C CA . LEU A 1 90 ? 14.292 -6.174 -14.523 1.00 94.38 90 LEU A CA 1
ATOM 720 C C . LEU A 1 90 ? 14.038 -4.679 -14.730 1.00 94.38 90 LEU A C 1
ATOM 722 O O . LEU A 1 90 ? 13.593 -4.274 -15.808 1.00 94.38 90 LEU A O 1
ATOM 726 N N . PHE A 1 91 ? 14.340 -3.853 -13.725 1.00 92.69 91 PHE A N 1
ATOM 727 C CA . PHE A 1 91 ? 14.195 -2.406 -13.830 1.00 92.69 91 PHE A CA 1
ATOM 728 C C . PHE A 1 91 ? 15.151 -1.807 -14.867 1.00 92.69 91 PHE A C 1
ATOM 730 O O . PHE A 1 91 ? 14.715 -1.041 -15.729 1.00 92.69 91 PHE A O 1
ATOM 737 N N . GLU A 1 92 ? 16.427 -2.201 -14.863 1.00 93.75 92 GLU A N 1
ATOM 738 C CA . GLU A 1 92 ? 17.375 -1.730 -15.877 1.00 93.75 92 GLU A CA 1
ATOM 739 C C . GLU A 1 92 ? 16.979 -2.219 -17.278 1.00 93.75 92 GLU A C 1
ATOM 741 O O . GLU A 1 92 ? 16.995 -1.434 -18.224 1.00 93.75 92 GLU A O 1
ATOM 746 N N . GLN A 1 93 ? 16.514 -3.464 -17.429 1.00 94.31 93 GLN A N 1
ATOM 747 C CA . GLN A 1 93 ? 15.980 -3.943 -18.710 1.00 94.31 93 GLN A CA 1
ATOM 748 C C . GLN A 1 93 ? 14.783 -3.109 -19.192 1.00 94.31 93 GLN A C 1
ATOM 750 O O . GLN A 1 93 ? 14.705 -2.763 -20.373 1.00 94.31 93 GLN A O 1
ATOM 755 N N . HIS A 1 94 ? 13.852 -2.764 -18.298 1.00 92.25 94 HIS A N 1
ATOM 756 C CA . HIS A 1 94 ? 12.720 -1.895 -18.623 1.00 92.25 94 HIS A CA 1
ATOM 757 C C . HIS A 1 94 ? 13.189 -0.499 -19.067 1.00 92.25 94 HIS A C 1
ATOM 759 O O . HIS A 1 94 ? 12.716 0.024 -20.077 1.00 92.25 94 HIS A O 1
ATOM 765 N N . LYS A 1 95 ? 14.184 0.074 -18.385 1.00 92.69 95 LYS A N 1
ATOM 766 C CA . LYS A 1 95 ? 14.804 1.347 -18.771 1.00 92.69 95 LYS A CA 1
ATOM 767 C C . LYS A 1 95 ? 15.467 1.284 -20.150 1.00 92.69 95 LYS A C 1
ATOM 769 O O . LYS A 1 95 ? 15.289 2.208 -20.943 1.00 92.69 95 LYS A O 1
ATOM 774 N N . GLN A 1 96 ? 16.168 0.199 -20.479 1.00 94.00 96 GLN A N 1
ATOM 775 C CA . GLN A 1 96 ? 16.741 0.003 -21.816 1.00 94.00 96 GLN A CA 1
ATOM 776 C C . GLN A 1 96 ? 15.655 -0.095 -22.899 1.00 94.00 96 GLN A C 1
ATOM 778 O O . GLN A 1 96 ? 15.790 0.528 -23.953 1.00 94.00 96 GLN A O 1
ATOM 783 N N . ARG A 1 97 ? 14.531 -0.781 -22.625 1.00 93.25 97 ARG A N 1
ATOM 784 C CA . ARG A 1 97 ? 13.357 -0.784 -23.524 1.00 93.25 97 ARG A CA 1
ATOM 785 C C . ARG A 1 97 ? 12.807 0.628 -23.745 1.00 93.25 97 ARG A C 1
ATOM 787 O O . ARG A 1 97 ? 12.509 0.995 -24.880 1.00 93.25 97 ARG A O 1
ATOM 794 N N . ALA A 1 98 ? 12.726 1.436 -22.688 1.00 91.62 98 ALA A N 1
ATOM 795 C CA . ALA A 1 98 ? 12.281 2.826 -22.775 1.00 91.62 98 ALA A CA 1
ATOM 796 C C . ALA A 1 98 ? 13.202 3.673 -23.668 1.00 91.62 98 ALA A C 1
ATOM 798 O O . ALA A 1 98 ? 12.726 4.412 -24.527 1.00 91.62 98 ALA A O 1
ATOM 799 N N . ILE A 1 99 ? 14.522 3.550 -23.491 1.00 94.12 99 ILE A N 1
ATOM 800 C CA . ILE A 1 99 ? 15.516 4.280 -24.290 1.00 94.12 99 ILE A CA 1
ATOM 801 C C . ILE A 1 99 ? 15.432 3.861 -25.757 1.00 94.12 99 ILE A C 1
ATOM 803 O O . ILE A 1 99 ? 15.396 4.727 -26.624 1.00 94.12 99 ILE A O 1
ATOM 807 N N . ALA A 1 100 ? 15.344 2.561 -26.044 1.00 93.81 100 ALA A N 1
ATOM 808 C CA . ALA A 1 100 ? 15.206 2.070 -27.413 1.00 93.81 100 ALA A CA 1
ATOM 809 C C . ALA A 1 100 ? 13.934 2.603 -28.094 1.00 93.81 100 ALA A C 1
ATOM 811 O O . ALA A 1 100 ? 13.956 2.930 -29.278 1.00 93.81 100 ALA A O 1
ATOM 812 N N . LYS A 1 101 ? 12.834 2.726 -27.342 1.00 92.75 101 LYS A N 1
ATOM 813 C CA . LYS A 1 101 ? 11.541 3.182 -27.863 1.00 92.75 101 LYS A CA 1
ATOM 814 C C . LYS A 1 101 ? 11.434 4.703 -28.012 1.00 92.75 101 LYS A C 1
ATOM 816 O O . LYS A 1 101 ? 10.878 5.182 -28.996 1.00 92.75 101 LYS A O 1
ATOM 821 N N . PHE A 1 102 ? 11.924 5.463 -27.035 1.00 92.12 102 PHE A N 1
ATOM 822 C CA . PHE A 1 102 ? 11.701 6.914 -26.939 1.00 92.12 102 PHE A CA 1
ATOM 823 C C . PHE A 1 102 ? 12.979 7.751 -27.093 1.00 92.12 102 PHE A C 1
ATOM 825 O O . PHE A 1 102 ? 12.932 8.975 -26.971 1.00 92.12 102 PHE A O 1
ATOM 832 N N . GLY A 1 103 ? 14.132 7.113 -27.301 1.00 95.12 103 GLY A N 1
ATOM 833 C CA . GLY A 1 103 ? 15.449 7.751 -27.410 1.00 95.12 103 GLY A CA 1
ATOM 834 C C . GLY A 1 103 ? 16.044 8.233 -26.082 1.00 95.12 103 GLY A C 1
ATOM 835 O O . GLY A 1 103 ? 17.176 8.708 -26.058 1.00 95.12 103 GLY A O 1
ATOM 836 N N . LYS A 1 104 ? 15.307 8.137 -24.969 1.00 91.75 104 LYS A N 1
ATOM 837 C CA . LYS A 1 104 ? 15.760 8.553 -23.634 1.00 91.75 104 LYS A CA 1
ATOM 838 C C . LYS A 1 104 ? 14.978 7.862 -22.525 1.00 91.75 104 LYS A C 1
ATOM 840 O O . LYS A 1 104 ? 13.804 7.539 -22.686 1.00 91.75 104 LYS A O 1
ATOM 845 N N . TRP A 1 105 ? 15.617 7.728 -21.368 1.00 88.25 105 TRP A N 1
ATOM 846 C CA . TRP A 1 105 ? 14.927 7.437 -20.118 1.00 88.25 105 TRP A CA 1
ATOM 847 C C . TRP A 1 105 ? 14.435 8.741 -19.492 1.00 88.25 105 TRP A C 1
ATOM 849 O O . TRP A 1 105 ? 15.172 9.727 -19.436 1.00 88.25 105 TRP A O 1
ATOM 859 N N . GLN A 1 106 ? 13.199 8.740 -19.003 1.00 82.50 106 GLN A N 1
ATOM 860 C CA . GLN A 1 106 ? 12.678 9.803 -18.154 1.00 82.50 106 GLN A CA 1
ATOM 861 C C . GLN A 1 106 ? 12.083 9.168 -16.908 1.00 82.50 106 GLN A C 1
ATOM 863 O O . GLN A 1 106 ? 11.056 8.496 -16.987 1.00 82.50 106 GLN A O 1
ATOM 868 N N . ASP A 1 107 ? 12.707 9.413 -15.758 1.00 80.50 107 ASP A N 1
ATOM 869 C CA . ASP A 1 107 ? 12.072 9.108 -14.484 1.00 80.50 107 ASP A CA 1
ATOM 870 C C . ASP A 1 107 ? 10.979 10.151 -14.223 1.00 80.50 107 ASP A C 1
ATOM 872 O O . ASP A 1 107 ? 11.230 11.231 -13.692 1.00 80.50 107 ASP A O 1
ATOM 876 N N . ARG A 1 108 ? 9.763 9.851 -14.687 1.00 66.31 108 ARG A N 1
ATOM 877 C CA . ARG A 1 108 ? 8.598 10.734 -14.541 1.00 66.31 108 ARG A CA 1
ATOM 878 C C . ARG A 1 108 ? 8.077 10.804 -13.111 1.00 66.31 108 ARG A C 1
ATOM 880 O O . ARG A 1 108 ? 7.336 11.730 -12.802 1.00 66.31 108 ARG A O 1
ATOM 887 N N . THR A 1 109 ? 8.412 9.826 -12.275 1.00 65.00 109 THR A N 1
ATOM 888 C CA . THR A 1 109 ? 7.888 9.741 -10.911 1.00 65.00 109 THR A CA 1
ATOM 889 C C . THR A 1 109 ? 8.871 10.323 -9.898 1.00 65.00 109 THR A C 1
ATOM 891 O O . THR A 1 109 ? 8.457 10.769 -8.836 1.00 65.00 109 THR A O 1
ATOM 894 N N . GLY A 1 110 ? 10.164 10.381 -10.238 1.00 65.12 110 GLY A N 1
ATOM 895 C CA . GLY A 1 110 ? 11.215 10.887 -9.351 1.00 65.12 110 GLY A CA 1
ATOM 896 C C . GLY A 1 110 ? 11.545 9.930 -8.201 1.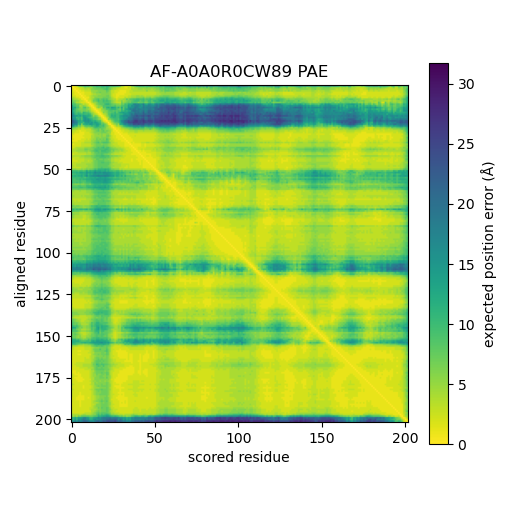00 65.12 110 GLY A C 1
ATOM 897 O O . GLY A 1 110 ? 12.309 10.285 -7.302 1.00 65.12 110 GLY A O 1
ATOM 898 N N . TYR A 1 111 ? 10.974 8.722 -8.220 1.00 65.00 111 TYR A N 1
ATOM 899 C CA . TYR A 1 111 ? 11.144 7.694 -7.193 1.00 65.00 111 TYR A CA 1
ATOM 900 C C . TYR A 1 111 ? 12.131 6.595 -7.616 1.00 65.00 111 TYR A C 1
ATOM 902 O O . TYR A 1 111 ? 12.315 5.624 -6.881 1.00 65.00 111 TYR A O 1
ATOM 910 N N . GLY A 1 112 ? 12.765 6.704 -8.790 1.00 80.38 112 GLY A N 1
ATOM 911 C CA . GLY A 1 112 ? 13.672 5.690 -9.317 1.00 80.38 112 GLY A CA 1
ATOM 912 C C . GLY A 1 112 ? 12.977 4.337 -9.489 1.00 80.38 112 GLY A C 1
ATOM 913 O O . GLY A 1 112 ? 12.089 4.178 -10.331 1.00 80.38 112 GLY A O 1
ATOM 914 N N . MET A 1 113 ? 13.376 3.361 -8.666 1.00 84.69 113 MET A N 1
ATOM 915 C CA . MET A 1 113 ? 12.769 2.023 -8.622 1.00 84.69 113 MET A CA 1
ATOM 916 C C . MET A 1 113 ? 11.363 2.006 -7.993 1.00 84.69 113 MET A C 1
ATOM 918 O O . MET A 1 113 ? 10.709 0.973 -8.027 1.00 84.69 113 MET A O 1
ATOM 922 N N . GLY A 1 114 ? 10.853 3.132 -7.488 1.00 85.00 114 GLY A N 1
ATOM 923 C CA . GLY A 1 114 ? 9.470 3.261 -7.023 1.00 85.00 114 GLY A CA 1
ATOM 924 C C . GLY A 1 114 ? 9.237 2.784 -5.589 1.00 85.00 114 GLY A C 1
ATOM 925 O O . GLY A 1 114 ? 10.170 2.659 -4.796 1.00 85.00 114 GLY A O 1
ATOM 926 N N . ASP A 1 115 ? 7.964 2.564 -5.265 1.00 90.94 115 ASP A N 1
ATOM 927 C CA . ASP A 1 115 ? 7.496 2.228 -3.918 1.00 90.94 115 ASP A CA 1
ATOM 928 C C . ASP A 1 115 ? 7.870 0.807 -3.482 1.00 90.94 115 ASP A C 1
ATOM 930 O O . ASP A 1 115 ? 7.868 -0.141 -4.284 1.00 90.94 115 ASP A O 1
ATOM 934 N N . ASP A 1 116 ? 8.067 0.651 -2.173 1.00 91.88 116 ASP A N 1
ATOM 935 C CA . ASP A 1 116 ? 8.160 -0.651 -1.520 1.00 91.88 116 ASP A CA 1
ATOM 936 C C . ASP A 1 116 ? 6.742 -1.221 -1.369 1.00 91.88 116 ASP A C 1
ATOM 938 O O . ASP A 1 116 ? 5.834 -0.538 -0.884 1.00 91.88 116 ASP A O 1
ATOM 942 N N . TRP A 1 117 ? 6.531 -2.469 -1.795 1.00 96.38 117 TRP A N 1
ATOM 943 C CA . TRP A 1 117 ? 5.220 -3.119 -1.718 1.00 96.38 117 TRP A CA 1
ATOM 944 C C . TRP A 1 117 ? 5.187 -4.106 -0.556 1.00 96.38 117 TRP A C 1
ATOM 946 O O . TRP A 1 117 ? 6.120 -4.880 -0.368 1.00 96.38 117 TRP A O 1
ATOM 956 N N . TYR A 1 118 ? 4.096 -4.118 0.201 1.00 97.81 118 TYR A N 1
ATOM 957 C CA . TYR A 1 118 ? 3.858 -5.048 1.298 1.00 97.81 118 TYR A CA 1
ATOM 958 C C . TYR A 1 118 ? 2.526 -5.754 1.084 1.00 97.81 118 TYR A C 1
ATOM 960 O O . TYR A 1 118 ? 1.502 -5.126 0.813 1.00 97.81 118 TYR A O 1
ATOM 968 N N . ILE A 1 119 ? 2.551 -7.076 1.206 1.00 97.94 119 ILE A N 1
ATOM 969 C CA . ILE A 1 119 ? 1.431 -7.947 0.880 1.00 97.94 119 ILE A CA 1
ATOM 970 C C . ILE A 1 119 ? 1.061 -8.786 2.095 1.00 97.94 119 ILE A C 1
ATOM 972 O O . ILE A 1 119 ? 1.916 -9.436 2.699 1.00 97.94 119 ILE A O 1
ATOM 976 N N . ALA A 1 120 ? -0.232 -8.830 2.405 1.00 97.38 120 ALA A N 1
ATOM 977 C CA . ALA A 1 120 ? -0.802 -9.873 3.244 1.00 97.38 120 ALA A CA 1
ATOM 978 C C . ALA A 1 120 ? -1.703 -10.775 2.404 1.00 97.38 120 ALA A C 1
ATOM 980 O O . ALA A 1 120 ? -2.454 -10.310 1.537 1.00 97.38 120 ALA A O 1
ATOM 981 N N . ARG A 1 121 ? -1.678 -12.069 2.722 1.00 95.62 121 ARG A N 1
ATOM 982 C CA . ARG A 1 121 ? -2.581 -13.076 2.161 1.00 95.62 121 ARG A CA 1
ATOM 983 C C . ARG A 1 121 ? -3.440 -13.694 3.261 1.00 95.62 121 ARG A C 1
ATOM 985 O O . ARG A 1 121 ? -3.055 -13.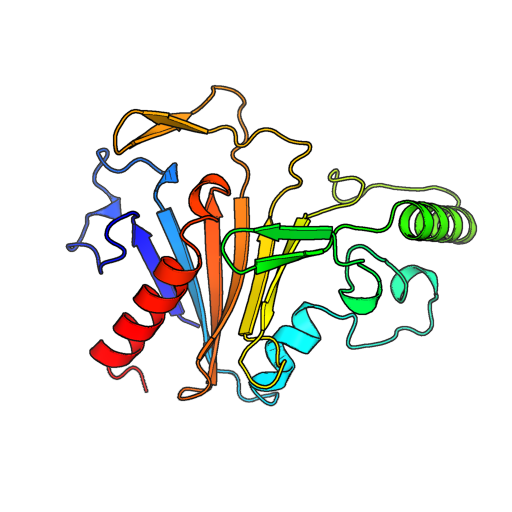685 4.430 1.00 95.62 121 ARG A O 1
ATOM 992 N N . ASP A 1 122 ? -4.628 -14.165 2.903 1.00 92.88 122 ASP A N 1
ATOM 993 C CA . ASP A 1 122 ? -5.465 -14.962 3.801 1.00 92.88 122 ASP A CA 1
ATOM 994 C C . ASP A 1 122 ? -4.976 -16.420 3.891 1.00 92.88 122 ASP A C 1
ATOM 996 O O . ASP A 1 122 ? -3.996 -16.810 3.253 1.00 92.88 122 ASP A O 1
ATOM 1000 N N . ALA A 1 123 ? -5.658 -17.238 4.699 1.00 92.50 123 ALA A N 1
ATOM 1001 C CA . ALA A 1 123 ? -5.311 -18.648 4.886 1.00 92.50 123 ALA A CA 1
ATOM 1002 C C . ALA A 1 123 ? -5.454 -19.493 3.604 1.00 92.50 123 ALA A C 1
ATOM 1004 O O . ALA A 1 123 ? -4.903 -20.586 3.529 1.00 92.50 123 ALA A O 1
ATOM 1005 N N . GLN A 1 124 ? -6.178 -18.995 2.598 1.00 92.88 124 GLN A N 1
ATOM 1006 C CA . GLN A 1 124 ? -6.338 -19.619 1.285 1.00 92.88 124 GLN A CA 1
ATOM 1007 C C . GLN A 1 124 ? -5.309 -19.093 0.267 1.00 92.88 124 GLN A C 1
ATOM 1009 O O . GLN A 1 124 ? -5.349 -19.474 -0.900 1.00 92.88 124 GLN A O 1
ATOM 1014 N N . GLY A 1 125 ? -4.390 -18.216 0.684 1.00 93.12 125 GLY A N 1
ATOM 1015 C CA . GLY A 1 125 ? -3.366 -17.623 -0.175 1.00 93.12 125 GLY A CA 1
ATOM 1016 C C . GLY A 1 125 ? -3.854 -16.450 -1.032 1.00 93.12 125 GLY A C 1
ATOM 1017 O O . GLY A 1 125 ? -3.070 -15.903 -1.816 1.00 93.12 125 GLY A O 1
ATOM 1018 N N . ARG A 1 126 ? -5.108 -16.008 -0.886 1.00 93.62 126 ARG A N 1
ATOM 1019 C CA . ARG A 1 126 ? -5.644 -14.866 -1.645 1.00 93.62 126 ARG A CA 1
ATOM 1020 C C . ARG A 1 126 ? -5.125 -13.560 -1.070 1.00 93.62 126 ARG A C 1
ATOM 1022 O O . ARG A 1 126 ? -4.957 -13.446 0.146 1.00 93.62 126 ARG A O 1
ATOM 1029 N N . LEU A 1 127 ? -4.910 -12.554 -1.919 1.00 95.12 127 LEU A N 1
ATOM 1030 C CA . LEU A 1 127 ? -4.588 -11.209 -1.446 1.00 95.12 127 LEU A CA 1
ATOM 1031 C C . LEU A 1 127 ? -5.688 -10.704 -0.501 1.00 95.12 127 LEU A C 1
ATOM 1033 O O . LEU A 1 127 ? -6.885 -10.786 -0.795 1.00 95.12 127 LEU A O 1
ATOM 1037 N N . ARG A 1 128 ? -5.271 -10.189 0.656 1.00 94.81 128 ARG A N 1
ATOM 1038 C CA . ARG A 1 128 ? -6.169 -9.531 1.618 1.00 94.81 128 ARG A CA 1
ATOM 1039 C C . ARG A 1 128 ? -5.806 -8.067 1.850 1.00 94.81 128 ARG A C 1
ATOM 1041 O O . ARG A 1 128 ? -6.704 -7.263 2.069 1.00 94.81 128 ARG A O 1
ATOM 1048 N N . SER A 1 129 ? -4.518 -7.741 1.738 1.00 97.75 129 SER A N 1
ATOM 1049 C CA . SER A 1 129 ? -3.996 -6.390 1.935 1.00 97.75 129 SER A CA 1
ATOM 1050 C C . SER A 1 129 ? -2.863 -6.137 0.956 1.00 97.75 129 SER A C 1
ATOM 1052 O O . SER A 1 129 ? -1.984 -6.986 0.782 1.00 97.75 129 SER A O 1
ATOM 1054 N N . PHE A 1 130 ? -2.875 -4.955 0.358 1.00 98.19 130 PHE A N 1
ATOM 1055 C CA . PHE A 1 130 ? -1.812 -4.447 -0.490 1.00 98.19 130 PHE A CA 1
ATOM 1056 C C . PHE A 1 130 ? -1.436 -3.043 -0.031 1.00 98.19 130 PHE A C 1
ATOM 1058 O O . PHE A 1 130 ? -2.274 -2.148 -0.031 1.00 98.19 130 PHE A O 1
ATOM 1065 N N . ILE A 1 131 ? -0.183 -2.853 0.364 1.00 98.38 131 ILE A N 1
ATOM 1066 C CA . ILE A 1 131 ? 0.321 -1.580 0.872 1.00 98.38 131 ILE A CA 1
ATOM 1067 C C . ILE A 1 131 ? 1.503 -1.151 0.011 1.00 98.38 131 ILE A C 1
ATOM 1069 O O . ILE A 1 131 ?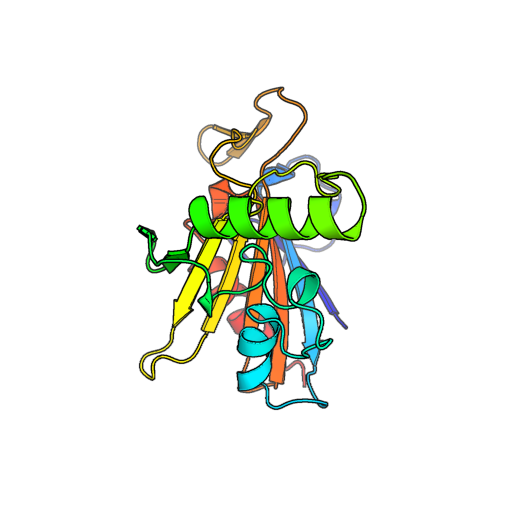 2.473 -1.895 -0.124 1.00 98.38 131 ILE A O 1
ATOM 1073 N N . LYS A 1 132 ? 1.435 0.052 -0.547 1.00 96.31 132 LYS A N 1
ATOM 1074 C CA . LYS A 1 132 ? 2.547 0.732 -1.210 1.00 96.31 132 LYS A CA 1
ATOM 1075 C C . LYS A 1 132 ? 3.063 1.793 -0.259 1.00 96.31 132 LYS A C 1
ATOM 1077 O O . LYS A 1 132 ? 2.271 2.599 0.210 1.00 96.31 132 LYS A O 1
ATOM 1082 N N . CYS A 1 133 ? 4.353 1.818 0.025 1.00 94.88 133 CYS A N 1
ATOM 1083 C CA . CYS A 1 133 ? 4.946 2.911 0.786 1.00 94.88 133 CYS A CA 1
ATOM 1084 C C . CYS A 1 133 ? 6.085 3.538 0.000 1.00 94.88 133 CYS A C 1
ATOM 1086 O O . CYS A 1 133 ? 6.794 2.835 -0.723 1.00 94.88 133 CYS A O 1
ATOM 1088 N N . ASP A 1 134 ? 6.314 4.830 0.235 1.00 92.12 134 ASP A N 1
ATOM 1089 C CA . ASP A 1 134 ? 7.532 5.499 -0.216 1.00 92.12 134 ASP A CA 1
ATOM 1090 C C . ASP A 1 134 ? 8.753 4.619 0.093 1.00 92.12 134 ASP A C 1
ATOM 1092 O O . ASP A 1 134 ? 8.824 4.005 1.165 1.00 92.12 134 ASP A O 1
ATOM 1096 N N . SER A 1 135 ? 9.733 4.576 -0.813 1.00 87.44 135 SER A N 1
ATOM 1097 C CA . SER A 1 135 ? 10.906 3.708 -0.648 1.00 87.44 135 SER A CA 1
ATOM 1098 C C . SER A 1 135 ? 11.685 4.012 0.633 1.00 87.44 135 SER A C 1
ATOM 1100 O O . SER A 1 135 ? 11.958 5.174 0.959 1.00 87.44 135 SER A O 1
ATOM 1102 N N . ARG A 1 136 ? 12.115 2.964 1.345 1.00 86.31 136 ARG A N 1
ATOM 1103 C CA . ARG A 1 136 ? 12.983 3.055 2.539 1.00 86.31 136 ARG A CA 1
ATOM 1104 C C . ARG A 1 136 ? 14.339 3.719 2.296 1.00 86.31 136 ARG A C 1
ATOM 1106 O O . ARG A 1 136 ? 15.020 4.045 3.263 1.00 86.31 136 ARG A O 1
ATOM 1113 N N . GLN A 1 137 ? 14.734 3.931 1.041 1.00 84.75 137 GLN A N 1
ATOM 1114 C CA . GLN A 1 137 ? 15.907 4.748 0.704 1.00 84.75 137 GLN A CA 1
ATOM 1115 C C . GLN A 1 137 ? 15.749 6.205 1.167 1.00 84.75 137 GLN A C 1
ATOM 1117 O O . GLN A 1 137 ? 16.738 6.901 1.382 1.00 84.75 137 GLN A O 1
ATOM 1122 N N . TRP A 1 138 ? 14.508 6.653 1.358 1.00 85.25 138 TRP A N 1
ATOM 1123 C CA . TRP A 1 138 ? 14.187 7.961 1.904 1.00 85.25 138 TRP A CA 1
ATOM 1124 C C . TRP A 1 138 ? 13.840 7.868 3.394 1.00 85.25 138 TRP A C 1
ATOM 1126 O O . TRP A 1 138 ? 13.142 6.933 3.795 1.00 85.25 138 TRP A O 1
ATOM 1136 N N . PRO A 1 139 ? 14.262 8.840 4.221 1.00 90.56 139 PRO A N 1
ATOM 1137 C CA . PRO A 1 139 ? 13.870 8.912 5.628 1.00 90.56 139 PRO A CA 1
ATOM 1138 C C . PRO A 1 139 ? 12.360 9.144 5.798 1.00 90.56 139 PRO A C 1
ATOM 1140 O O . PRO A 1 139 ? 11.706 9.723 4.933 1.00 90.56 139 PRO A O 1
ATOM 1143 N N . ASP A 1 140 ? 11.815 8.744 6.952 1.00 93.06 140 ASP A N 1
ATOM 1144 C CA . ASP A 1 140 ? 10.385 8.910 7.259 1.00 93.06 140 ASP A CA 1
ATOM 1145 C C . ASP A 1 140 ? 9.948 10.373 7.388 1.00 93.06 140 ASP A C 1
ATOM 1147 O O . ASP A 1 140 ? 8.782 10.699 7.179 1.00 93.06 140 ASP A O 1
ATOM 1151 N N . GLY A 1 141 ? 10.868 11.259 7.772 1.00 91.88 141 GLY A N 1
ATOM 1152 C CA . GLY A 1 141 ? 10.593 12.683 7.964 1.00 91.88 141 GLY A CA 1
ATOM 1153 C C . GLY A 1 141 ? 9.807 13.043 9.219 1.00 91.88 141 GLY A C 1
ATOM 1154 O O . GLY A 1 141 ? 9.583 14.225 9.482 1.00 91.88 141 GLY A O 1
ATOM 1155 N N . VAL A 1 142 ? 9.457 12.050 10.033 1.00 90.88 142 VAL A N 1
ATOM 1156 C CA . VAL A 1 142 ? 8.890 12.225 11.369 1.00 90.88 142 VAL A CA 1
ATOM 1157 C C . VAL A 1 142 ? 9.726 11.486 12.402 1.00 90.88 142 VAL A C 1
ATOM 1159 O O . VAL A 1 142 ? 10.341 10.463 12.111 1.00 90.88 142 VAL A O 1
ATOM 1162 N N . VAL A 1 143 ? 9.732 12.008 13.624 1.00 87.50 143 VAL A N 1
ATOM 1163 C CA . VAL A 1 143 ? 10.375 11.382 14.781 1.00 87.50 143 VAL A CA 1
ATOM 1164 C C . VAL A 1 143 ? 9.320 11.191 15.860 1.00 87.50 143 VAL A C 1
ATOM 1166 O O . VAL A 1 143 ? 8.512 12.092 16.103 1.00 87.50 143 VAL A O 1
ATOM 1169 N N . ARG A 1 144 ? 9.319 10.016 16.492 1.00 85.88 144 ARG A N 1
ATOM 1170 C CA . ARG A 1 144 ? 8.453 9.727 17.635 1.00 85.88 144 ARG A CA 1
ATOM 1171 C C . ARG A 1 144 ? 8.975 10.441 18.885 1.00 85.88 144 ARG A C 1
ATOM 1173 O O . ARG A 1 144 ? 10.151 10.327 19.215 1.00 85.88 144 ARG A O 1
ATOM 1180 N N . GLU A 1 145 ? 8.084 11.121 19.595 1.00 83.06 145 GLU A N 1
ATOM 1181 C CA . GLU A 1 145 ? 8.334 11.778 20.880 1.00 83.06 145 GLU A CA 1
ATOM 1182 C C . GLU A 1 145 ? 7.264 11.352 21.887 1.00 83.06 145 GLU A C 1
ATOM 1184 O O . GLU A 1 145 ? 6.137 11.858 21.883 1.00 83.06 145 GLU A O 1
ATOM 1189 N N . GLY A 1 146 ? 7.606 10.368 22.725 1.00 82.56 146 GLY A N 1
ATOM 1190 C CA . GLY A 1 146 ? 6.651 9.718 23.623 1.00 82.56 146 GLY A CA 1
ATOM 1191 C C . GLY A 1 146 ? 5.491 9.093 22.842 1.00 82.56 146 GLY A C 1
ATOM 1192 O O . GLY A 1 146 ? 5.698 8.231 21.983 1.00 82.56 146 GLY A O 1
ATOM 1193 N N . GLU A 1 147 ? 4.279 9.577 23.113 1.00 77.31 147 GLU A N 1
ATOM 1194 C CA . GLU A 1 147 ? 3.033 9.165 22.447 1.00 77.31 147 GLU A CA 1
ATOM 1195 C C . GLU A 1 147 ? 2.674 10.032 21.226 1.00 77.31 147 GLU A C 1
ATOM 1197 O O . GLU A 1 147 ? 1.600 9.897 20.644 1.00 77.31 147 GLU A O 1
ATOM 1202 N N . THR A 1 148 ? 3.563 10.939 20.817 1.00 78.88 148 THR A N 1
ATOM 1203 C CA . THR A 1 148 ? 3.333 11.860 19.699 1.00 78.88 148 THR A CA 1
ATOM 1204 C C . THR A 1 148 ? 4.416 11.740 18.633 1.00 78.88 148 THR A C 1
ATOM 1206 O O . THR A 1 148 ? 5.390 10.999 18.773 1.00 78.88 148 THR A O 1
ATOM 1209 N N . TYR A 1 149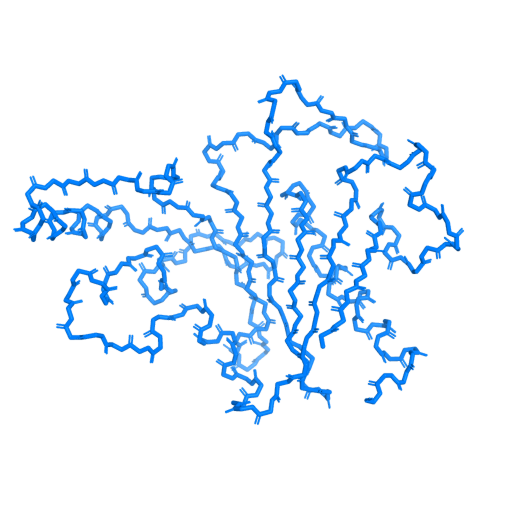 ? 4.229 12.465 17.533 1.00 85.25 149 TYR A N 1
ATOM 1210 C CA . TYR A 1 149 ? 5.193 12.561 16.445 1.00 85.25 149 TYR A CA 1
ATOM 1211 C C . TYR A 1 149 ? 5.398 14.025 16.099 1.00 85.25 149 TYR A C 1
ATOM 1213 O O . TYR A 1 149 ? 4.430 14.797 16.048 1.00 85.25 149 TYR A O 1
ATOM 1221 N N . ARG A 1 150 ? 6.640 14.381 15.784 1.00 86.50 150 ARG A N 1
ATOM 1222 C CA . ARG A 1 150 ? 7.003 15.694 15.252 1.00 86.50 150 ARG A CA 1
ATOM 1223 C C . ARG A 1 150 ? 7.735 15.578 13.924 1.00 86.50 150 ARG A C 1
ATOM 1225 O O . ARG A 1 150 ? 8.249 14.518 13.573 1.00 86.50 150 ARG A O 1
ATOM 1232 N N . SER A 1 151 ? 7.822 16.700 13.214 1.00 86.38 151 SER A N 1
ATOM 1233 C CA . SER A 1 151 ? 8.634 16.799 12.001 1.00 86.38 151 SER A CA 1
ATOM 1234 C C . SER A 1 151 ? 10.116 16.586 12.316 1.00 86.38 151 SER A C 1
ATOM 1236 O O . SER A 1 151 ? 10.630 17.080 13.326 1.00 86.38 151 SER A O 1
ATOM 1238 N N . ALA A 1 152 ? 10.811 15.900 11.413 1.00 87.81 152 ALA A N 1
ATOM 1239 C CA . ALA A 1 152 ? 12.268 15.831 11.379 1.00 87.81 152 ALA A CA 1
ATOM 1240 C C . ALA A 1 152 ? 12.908 17.049 10.677 1.00 87.81 152 ALA A C 1
ATOM 1242 O O . ALA A 1 152 ? 14.126 17.109 10.561 1.00 87.81 152 ALA A O 1
ATOM 1243 N N . GLY A 1 153 ? 12.111 18.009 10.187 1.00 84.25 153 GLY A N 1
ATOM 1244 C CA . GLY A 1 153 ? 12.605 19.232 9.541 1.00 84.25 153 GLY A CA 1
ATOM 1245 C C . GLY A 1 153 ? 13.032 19.068 8.077 1.00 84.25 153 GLY A C 1
ATOM 1246 O O . GLY A 1 153 ? 13.565 20.003 7.496 1.00 84.25 153 GLY A O 1
ATOM 1247 N N . ILE A 1 154 ? 12.774 17.909 7.462 1.00 82.38 154 ILE A N 1
ATOM 1248 C CA . ILE A 1 154 ? 13.233 17.579 6.098 1.00 82.38 154 ILE A CA 1
ATOM 1249 C C . ILE A 1 154 ? 12.193 17.853 4.994 1.00 82.38 154 ILE A C 1
ATOM 1251 O O . ILE A 1 154 ? 12.377 17.444 3.852 1.00 82.38 154 ILE A O 1
ATOM 1255 N N . GLY A 1 155 ? 11.070 18.499 5.326 1.00 79.88 155 GLY A N 1
ATOM 1256 C CA . GLY A 1 155 ? 10.056 18.962 4.364 1.00 79.88 155 GLY A CA 1
ATOM 1257 C C . GLY A 1 155 ? 9.171 17.888 3.711 1.00 79.88 155 GLY A C 1
ATOM 1258 O O . GLY A 1 155 ? 8.146 18.238 3.133 1.00 79.88 155 GLY A O 1
ATOM 1259 N N . ARG A 1 156 ? 9.505 16.598 3.832 1.00 85.12 156 ARG A N 1
ATOM 1260 C CA . ARG A 1 156 ? 8.712 15.468 3.320 1.00 85.12 156 ARG A CA 1
ATOM 1261 C C . ARG A 1 156 ? 8.429 14.467 4.430 1.00 85.12 156 ARG A C 1
ATOM 1263 O O . ARG A 1 156 ? 9.321 14.186 5.223 1.00 85.12 156 ARG A O 1
ATOM 1270 N N . ILE A 1 157 ? 7.220 13.909 4.448 1.00 91.00 157 ILE A N 1
ATOM 1271 C CA . ILE A 1 157 ? 6.864 12.763 5.290 1.00 91.00 157 ILE A CA 1
ATOM 1272 C C . ILE A 1 157 ? 6.662 11.558 4.386 1.00 91.00 157 ILE A C 1
ATOM 1274 O O . ILE A 1 157 ? 5.916 11.660 3.415 1.00 91.00 157 ILE A O 1
ATOM 1278 N N . ALA A 1 158 ? 7.326 10.445 4.690 1.00 93.75 158 ALA A N 1
ATOM 1279 C CA . ALA A 1 158 ? 7.123 9.213 3.945 1.00 93.75 158 ALA A CA 1
ATOM 1280 C C . ALA A 1 158 ? 5.706 8.677 4.196 1.00 93.75 158 ALA A C 1
ATOM 1282 O O . ALA A 1 158 ? 5.299 8.529 5.353 1.00 93.75 158 ALA A O 1
ATOM 1283 N N . GLY A 1 159 ? 4.964 8.395 3.131 1.00 94.88 159 GLY A N 1
ATOM 1284 C CA . GLY A 1 159 ? 3.587 7.907 3.181 1.00 94.88 159 GLY A CA 1
ATOM 1285 C C . GLY A 1 159 ? 3.447 6.435 2.804 1.00 94.88 159 GLY A C 1
ATOM 1286 O O . GLY A 1 159 ? 4.358 5.827 2.237 1.00 94.88 159 GLY A O 1
ATOM 1287 N N . CYS A 1 160 ? 2.279 5.881 3.117 1.00 97.25 160 CYS A N 1
ATOM 1288 C CA . CYS A 1 160 ? 1.785 4.622 2.586 1.00 97.25 160 CYS A CA 1
ATOM 1289 C C . CYS A 1 160 ? 0.363 4.793 2.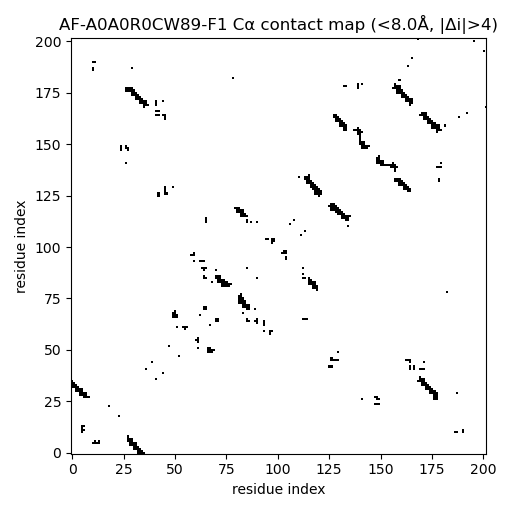049 1.00 97.25 160 CYS A C 1
ATOM 1291 O O . CYS A 1 160 ? -0.463 5.426 2.705 1.00 97.25 160 CYS A O 1
ATOM 1293 N N . GLU A 1 161 ? 0.092 4.157 0.914 1.00 97.56 161 GLU A N 1
ATOM 1294 C CA . GLU A 1 161 ? -1.233 3.899 0.359 1.00 97.56 161 GLU A CA 1
ATOM 1295 C C . GLU A 1 161 ? -1.568 2.421 0.590 1.00 97.56 161 GLU A C 1
ATOM 1297 O O . GLU A 1 161 ? -0.837 1.520 0.177 1.00 97.56 161 GLU A O 1
ATOM 1302 N N . HIS A 1 162 ? -2.659 2.151 1.296 1.00 98.50 162 HIS A N 1
ATOM 1303 C CA . HIS A 1 162 ? -3.033 0.821 1.772 1.00 98.50 162 HIS A CA 1
ATOM 1304 C C . HIS A 1 162 ? -4.423 0.463 1.274 1.00 98.50 162 HIS A C 1
ATOM 1306 O O . HIS A 1 162 ? -5.420 1.086 1.624 1.00 98.50 162 HIS A O 1
ATOM 1312 N N . HIS A 1 163 ? -4.478 -0.575 0.454 1.00 98.19 163 HIS A N 1
ATOM 1313 C CA . HIS A 1 163 ? -5.681 -1.137 -0.122 1.00 98.19 163 HIS A CA 1
ATOM 1314 C C . HIS A 1 163 ? -6.047 -2.456 0.562 1.00 98.19 163 HIS A C 1
ATOM 1316 O O . HIS A 1 163 ? -5.228 -3.371 0.661 1.00 98.19 163 HIS A O 1
ATOM 1322 N N . PHE A 1 164 ? -7.300 -2.574 0.982 1.00 98.06 164 PHE A N 1
ATOM 1323 C CA . PHE A 1 164 ? -7.880 -3.804 1.519 1.00 98.06 164 PHE A CA 1
ATOM 1324 C C . PHE A 1 164 ? -9.371 -3.866 1.177 1.00 98.06 164 PHE A C 1
ATOM 1326 O O . PHE A 1 164 ? -9.938 -2.914 0.636 1.00 98.06 164 PHE A O 1
ATOM 1333 N N . ILE A 1 165 ? -10.007 -5.010 1.421 1.00 96.81 165 ILE A N 1
ATOM 1334 C CA . ILE A 1 165 ? -11.387 -5.262 0.990 1.00 96.81 165 ILE A CA 1
ATOM 1335 C C . ILE A 1 165 ? -12.266 -5.754 2.136 1.00 96.81 165 ILE A C 1
ATOM 1337 O O . ILE A 1 165 ? -11.844 -6.560 2.962 1.00 96.81 165 ILE A O 1
ATOM 1341 N N . ASP A 1 166 ? -13.528 -5.331 2.134 1.00 95.50 166 ASP A N 1
ATOM 1342 C CA . ASP A 1 166 ? -14.592 -5.941 2.926 1.00 95.50 166 ASP A CA 1
ATOM 1343 C C . ASP A 1 166 ? -15.426 -6.833 2.006 1.00 95.50 166 ASP A C 1
ATOM 1345 O O . ASP A 1 166 ? -16.225 -6.359 1.199 1.00 95.50 166 ASP A O 1
ATOM 1349 N N . ARG A 1 167 ? -15.218 -8.149 2.104 1.00 93.56 167 ARG A N 1
ATOM 1350 C CA . ARG A 1 167 ? -15.922 -9.130 1.263 1.00 93.56 167 ARG A CA 1
ATOM 1351 C C . ARG A 1 167 ? -17.418 -9.190 1.554 1.00 93.56 167 ARG A C 1
ATOM 1353 O O . ARG A 1 167 ? -18.196 -9.432 0.641 1.00 93.56 167 ARG A O 1
ATOM 1360 N N . LYS A 1 168 ? -17.814 -8.984 2.813 1.00 93.31 168 LYS A N 1
ATOM 1361 C CA . LYS A 1 168 ? -19.210 -9.090 3.257 1.00 93.31 168 LYS A CA 1
ATOM 1362 C C . LYS A 1 168 ? -20.077 -8.022 2.592 1.00 93.31 168 LYS A C 1
ATOM 1364 O O . LYS A 1 168 ? -21.205 -8.311 2.215 1.00 93.31 168 LYS A O 1
ATOM 1369 N N . ARG A 1 169 ? -19.540 -6.812 2.443 1.00 94.12 169 ARG A N 1
ATOM 1370 C CA . ARG A 1 169 ? -20.242 -5.639 1.902 1.00 94.12 169 ARG A CA 1
ATOM 1371 C C . ARG A 1 169 ? -19.762 -5.223 0.513 1.00 94.12 169 ARG A C 1
ATOM 1373 O O . ARG A 1 169 ? -20.266 -4.260 -0.045 1.00 94.12 169 ARG A O 1
ATOM 1380 N N . SER A 1 170 ? -18.793 -5.941 -0.054 1.00 95.75 170 SER A N 1
ATOM 1381 C CA . SER A 1 170 ? -18.160 -5.624 -1.342 1.00 95.75 170 SER A CA 1
ATOM 1382 C C . SER A 1 170 ? -17.582 -4.205 -1.405 1.00 95.75 170 SER A C 1
ATOM 1384 O O . SER A 1 170 ? -17.721 -3.509 -2.408 1.00 95.75 170 SER A O 1
ATOM 1386 N N . TYR A 1 171 ? -16.906 -3.773 -0.337 1.00 96.44 171 TYR A N 1
ATOM 1387 C CA . TYR A 1 171 ? -16.182 -2.500 -0.327 1.00 96.44 171 TYR A CA 1
ATOM 1388 C C . TYR A 1 171 ? -14.708 -2.705 -0.667 1.00 96.44 171 TYR A C 1
ATOM 1390 O O . TYR A 1 171 ? -14.044 -3.563 -0.085 1.00 96.44 171 TYR A O 1
ATOM 1398 N N . HIS A 1 172 ? -14.176 -1.861 -1.551 1.00 97.12 172 HIS A N 1
ATOM 1399 C CA . HIS A 1 172 ? -12.740 -1.595 -1.618 1.00 97.12 172 HIS A CA 1
ATOM 1400 C C . HIS A 1 172 ? -12.445 -0.385 -0.743 1.00 97.12 172 HIS A C 1
ATOM 1402 O O . HIS A 1 172 ? -13.059 0.674 -0.889 1.00 97.12 172 HIS A O 1
ATOM 1408 N N . ILE A 1 173 ? -11.516 -0.571 0.184 1.00 97.81 173 ILE A N 1
ATOM 1409 C CA . ILE A 1 173 ? -11.046 0.441 1.105 1.00 97.81 173 ILE A CA 1
ATOM 1410 C C . ILE A 1 173 ? -9.631 0.834 0.709 1.00 97.81 173 ILE A C 1
ATOM 1412 O O . ILE A 1 173 ? -8.769 -0.010 0.461 1.00 97.81 173 ILE A O 1
ATOM 1416 N N . HIS A 1 174 ? -9.411 2.135 0.661 1.00 97.94 174 HIS A N 1
ATOM 1417 C CA . HIS A 1 174 ? -8.121 2.752 0.459 1.00 97.94 174 HIS A CA 1
ATOM 1418 C C . HIS A 1 174 ? -7.834 3.681 1.633 1.00 97.94 174 HIS A C 1
ATOM 1420 O O . HIS A 1 174 ? -8.609 4.606 1.891 1.00 97.94 174 HIS A O 1
ATOM 1426 N N . SER A 1 175 ? -6.734 3.440 2.336 1.00 97.69 175 SER A N 1
ATOM 1427 C CA . SER A 1 175 ? -6.270 4.287 3.425 1.00 97.69 175 SER A CA 1
ATOM 1428 C C . SER A 1 175 ? -4.886 4.856 3.166 1.00 97.69 175 SER A C 1
ATOM 1430 O O . SER A 1 175 ? -4.018 4.129 2.696 1.00 97.69 175 SER A O 1
ATOM 1432 N N . SER A 1 176 ? -4.675 6.109 3.557 1.00 97.12 176 SER A N 1
ATOM 1433 C CA . SER A 1 176 ? -3.382 6.780 3.490 1.00 97.12 176 SER A CA 1
ATOM 1434 C C . SER A 1 176 ? -2.919 7.232 4.874 1.00 97.12 176 SER A C 1
ATOM 1436 O O . SER A 1 176 ? -3.705 7.736 5.689 1.00 97.12 176 SER A O 1
ATOM 1438 N N . TYR A 1 177 ? -1.642 6.998 5.175 1.00 95.94 177 TYR A N 1
ATOM 1439 C CA . TYR A 1 177 ? -1.036 7.300 6.476 1.00 95.94 177 TYR A CA 1
ATOM 1440 C C . TYR A 1 177 ? 0.491 7.416 6.387 1.00 95.94 177 TYR A C 1
ATOM 1442 O O . TYR A 1 177 ? 1.109 6.986 5.417 1.00 95.94 177 TYR A O 1
ATOM 1450 N N . ALA A 1 178 ? 1.125 8.001 7.408 1.00 95.12 178 ALA A N 1
ATOM 1451 C CA . ALA A 1 178 ? 2.586 8.097 7.471 1.00 95.12 178 ALA A CA 1
ATOM 1452 C C . ALA A 1 178 ? 3.235 6.712 7.654 1.00 95.12 178 ALA A C 1
ATOM 1454 O O . ALA A 1 178 ? 2.789 5.923 8.488 1.00 95.12 178 ALA A O 1
ATOM 1455 N N . ARG A 1 179 ? 4.331 6.433 6.937 1.00 95.25 179 ARG A N 1
ATOM 1456 C CA . ARG A 1 179 ? 4.993 5.115 6.880 1.00 95.25 179 ARG A CA 1
ATOM 1457 C C . ARG A 1 179 ? 5.443 4.574 8.236 1.00 95.25 179 ARG A C 1
ATOM 1459 O O . ARG A 1 179 ? 5.433 3.361 8.431 1.00 95.25 179 ARG A O 1
ATOM 1466 N N . VAL A 1 180 ? 5.746 5.444 9.200 1.00 93.56 180 VAL A N 1
ATOM 1467 C CA . VAL A 1 180 ? 6.039 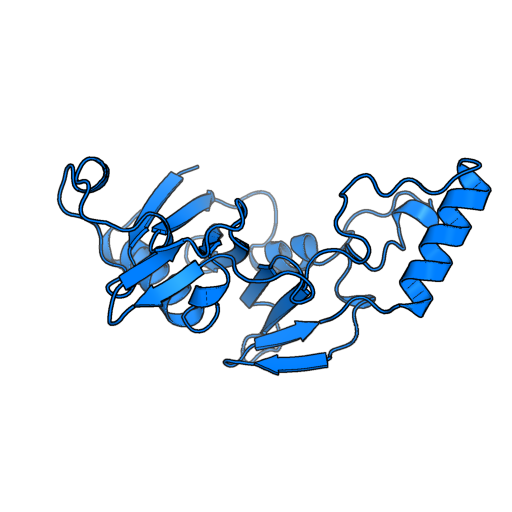5.043 10.591 1.00 93.56 180 VAL A CA 1
ATOM 1468 C C . VAL A 1 180 ? 4.928 4.214 11.238 1.00 93.56 180 VAL A C 1
ATOM 1470 O O . VAL A 1 180 ? 5.194 3.423 12.140 1.00 93.56 180 VAL A O 1
ATOM 1473 N N . HIS A 1 181 ? 3.693 4.345 10.752 1.00 94.56 181 HIS A N 1
ATOM 1474 C CA . HIS A 1 181 ? 2.532 3.608 11.244 1.00 94.56 181 HIS A CA 1
ATOM 1475 C C . HIS A 1 181 ? 2.288 2.289 10.516 1.00 94.56 181 HIS A C 1
ATOM 1477 O O . HIS A 1 181 ? 1.332 1.592 10.845 1.00 94.56 181 HIS A O 1
ATOM 1483 N N . LEU A 1 182 ? 3.154 1.890 9.576 1.00 96.12 182 LEU A N 1
ATOM 1484 C CA . LEU A 1 182 ? 3.046 0.603 8.880 1.00 96.12 182 LEU A CA 1
ATOM 1485 C C . LEU A 1 182 ? 2.960 -0.574 9.860 1.00 96.12 182 LEU A C 1
ATOM 1487 O O . LEU A 1 182 ? 2.226 -1.521 9.611 1.00 96.12 182 LEU A O 1
ATOM 1491 N N . VAL A 1 183 ? 3.639 -0.503 11.008 1.00 95.12 183 VAL A N 1
ATOM 1492 C CA . VAL A 1 183 ? 3.562 -1.529 12.064 1.00 95.12 183 VAL A CA 1
ATOM 1493 C C . VAL A 1 183 ? 2.145 -1.733 12.624 1.00 95.12 183 VAL A C 1
ATOM 1495 O O . VAL A 1 183 ? 1.842 -2.797 13.153 1.00 95.12 183 VAL A O 1
ATOM 1498 N N . GLN A 1 184 ? 1.254 -0.752 12.466 1.00 95.69 184 GLN A N 1
ATOM 1499 C CA . GLN A 1 184 ? -0.128 -0.765 12.956 1.00 95.69 184 GLN A CA 1
ATOM 1500 C C . GLN A 1 184 ? -1.156 -1.092 11.858 1.00 95.69 184 GLN A C 1
ATOM 1502 O O . GLN A 1 184 ? -2.357 -0.966 12.096 1.00 95.69 184 GLN A O 1
ATOM 1507 N N . TRP A 1 185 ? -0.727 -1.553 10.677 1.00 97.69 185 TRP A N 1
ATOM 1508 C CA . TRP A 1 185 ? -1.608 -1.824 9.529 1.00 97.69 185 TRP A CA 1
ATOM 1509 C C . TRP A 1 185 ? -2.813 -2.726 9.858 1.00 97.69 185 TRP A C 1
ATOM 1511 O O . TRP A 1 185 ? -3.919 -2.481 9.388 1.00 97.69 185 TRP A O 1
ATOM 1521 N N . GLN A 1 186 ? -2.643 -3.740 10.715 1.00 97.19 186 GLN A N 1
ATOM 1522 C CA . GLN A 1 186 ? -3.754 -4.617 11.113 1.00 97.19 186 GLN A CA 1
ATOM 1523 C C . GLN A 1 186 ? -4.779 -3.890 11.983 1.00 97.19 186 GLN A C 1
ATOM 1525 O O . GLN A 1 186 ? -5.978 -4.146 11.871 1.00 97.19 186 GLN A O 1
ATOM 1530 N N . ALA A 1 187 ? -4.320 -2.990 12.856 1.00 96.69 187 ALA A N 1
ATOM 1531 C CA . ALA A 1 187 ? -5.201 -2.177 13.682 1.00 96.69 187 ALA A CA 1
ATOM 1532 C C . ALA A 1 187 ? -6.003 -1.200 12.810 1.00 96.69 187 ALA A C 1
ATOM 1534 O O . ALA A 1 187 ? -7.203 -1.052 13.029 1.00 96.69 187 ALA A O 1
ATOM 1535 N N . ILE A 1 188 ? -5.361 -0.620 11.789 1.00 97.31 188 ILE A N 1
ATOM 1536 C CA . ILE A 1 188 ? -5.976 0.235 10.760 1.00 97.31 188 ILE A CA 1
ATOM 1537 C C . ILE A 1 188 ? -7.127 -0.501 10.052 1.00 97.31 188 ILE A C 1
ATOM 1539 O O . ILE A 1 188 ? -8.264 -0.029 10.080 1.00 97.31 188 ILE A O 1
ATOM 1543 N N . GLU A 1 189 ? -6.889 -1.705 9.518 1.00 97.56 189 GLU A N 1
ATOM 1544 C CA . GLU A 1 189 ? -7.956 -2.508 8.886 1.00 97.56 189 GLU A CA 1
ATOM 1545 C C . GLU A 1 189 ? -9.072 -2.858 9.874 1.00 97.56 189 GLU A C 1
ATOM 1547 O O . GLU A 1 189 ? -10.260 -2.685 9.595 1.00 97.56 189 GLU A O 1
ATOM 1552 N N . THR A 1 190 ? -8.688 -3.329 11.063 1.00 96.19 190 THR A N 1
ATOM 1553 C CA . THR A 1 190 ? -9.630 -3.779 12.092 1.00 96.19 190 THR A CA 1
ATOM 1554 C C . THR A 1 190 ? -10.560 -2.652 12.531 1.00 96.19 190 THR A C 1
ATOM 1556 O O . THR A 1 190 ? -11.758 -2.873 12.708 1.00 96.19 190 THR A O 1
ATOM 1559 N N . ALA A 1 191 ? -10.033 -1.442 12.710 1.00 94.88 191 ALA A N 1
ATOM 1560 C CA . ALA A 1 191 ? -10.823 -0.286 13.102 1.00 94.88 191 ALA A CA 1
ATOM 1561 C C . ALA A 1 191 ? -11.867 0.080 12.043 1.00 94.88 191 ALA A C 1
ATOM 1563 O O . ALA A 1 191 ? -13.021 0.347 12.384 1.00 94.88 191 ALA A O 1
ATOM 1564 N N . PHE A 1 192 ? -11.492 0.029 10.763 1.00 94.69 192 PHE A N 1
ATOM 1565 C CA . PHE A 1 192 ? -12.425 0.307 9.681 1.00 94.69 192 PHE A CA 1
ATOM 1566 C C . PHE A 1 192 ? -13.529 -0.756 9.584 1.00 94.69 192 PHE A C 1
ATOM 1568 O O . PHE A 1 192 ? -14.705 -0.404 9.509 1.00 94.69 192 PHE A O 1
ATOM 1575 N N . HIS A 1 193 ? -13.196 -2.048 9.675 1.00 95.06 193 HIS A N 1
ATOM 1576 C CA . HIS A 1 193 ? -14.216 -3.106 9.678 1.00 95.06 193 HIS A CA 1
ATOM 1577 C C . HIS A 1 193 ? -15.162 -3.005 10.881 1.00 95.06 193 HIS A C 1
ATOM 1579 O O . HIS A 1 193 ? -16.375 -3.107 10.710 1.00 95.06 193 HIS A O 1
ATOM 1585 N N . ARG A 1 194 ? -14.643 -2.704 12.081 1.00 93.19 194 ARG A N 1
ATOM 1586 C CA . ARG A 1 194 ? -15.487 -2.445 13.262 1.00 93.19 194 ARG A CA 1
ATOM 1587 C C . ARG A 1 194 ? -16.443 -1.279 13.039 1.00 93.19 194 ARG A C 1
ATOM 1589 O O . ARG A 1 194 ? -17.589 -1.349 13.475 1.00 93.19 194 ARG A O 1
ATOM 1596 N N . LEU A 1 195 ? -15.994 -0.220 12.366 1.00 91.06 195 LEU A N 1
ATOM 1597 C CA . LEU A 1 195 ? -16.863 0.899 12.019 1.00 91.06 195 LEU A CA 1
ATOM 1598 C C . LEU A 1 195 ? -17.987 0.455 11.073 1.00 91.06 195 LEU A C 1
ATOM 1600 O O . LEU A 1 195 ? -19.143 0.783 11.334 1.00 91.06 195 LEU A O 1
ATOM 1604 N N . LEU A 1 196 ? -17.676 -0.300 10.013 1.00 91.00 196 LEU A N 1
ATOM 1605 C CA . LEU A 1 196 ? -18.687 -0.833 9.086 1.00 91.00 196 LEU A CA 1
ATOM 1606 C C . LEU A 1 196 ? -19.698 -1.748 9.795 1.00 91.00 196 LEU A C 1
ATOM 1608 O O . LEU A 1 196 ? -20.885 -1.740 9.472 1.00 91.00 196 LEU A O 1
ATOM 1612 N N . ASP A 1 197 ? -19.242 -2.538 10.768 1.00 91.25 197 ASP A N 1
ATOM 1613 C CA . ASP A 1 197 ? -20.107 -3.393 11.582 1.00 91.25 197 ASP A CA 1
ATOM 1614 C C . ASP A 1 197 ? -21.017 -2.587 12.517 1.00 91.25 197 ASP A C 1
ATOM 1616 O O . ASP A 1 197 ? -22.198 -2.904 12.633 1.00 91.25 197 ASP A O 1
ATOM 1620 N N . ALA A 1 198 ? -20.501 -1.523 13.137 1.00 88.06 198 ALA A N 1
ATOM 1621 C CA . ALA A 1 198 ? -21.261 -0.688 14.066 1.00 88.06 198 ALA A CA 1
ATOM 1622 C C . ALA A 1 198 ? -22.294 0.220 13.382 1.00 88.06 198 ALA A C 1
ATOM 1624 O O . ALA A 1 198 ? -23.289 0.589 13.998 1.00 88.06 198 ALA A O 1
ATOM 1625 N N . THR A 1 199 ? -22.048 0.617 12.133 1.00 80.25 199 THR A N 1
ATOM 1626 C CA . THR A 1 199 ? -22.850 1.643 11.447 1.00 80.25 199 THR A CA 1
ATOM 1627 C C . THR A 1 199 ? -23.952 1.089 10.550 1.00 80.25 199 THR A C 1
ATOM 1629 O O . THR A 1 199 ? -24.739 1.890 10.060 1.00 80.25 199 THR A O 1
ATOM 1632 N N . GLN A 1 200 ? -24.032 -0.237 10.347 1.00 65.81 200 GLN A N 1
ATOM 1633 C CA . GLN A 1 200 ? -24.961 -0.868 9.388 1.00 65.81 200 GLN A CA 1
ATOM 1634 C C . GLN A 1 200 ? -25.033 -0.086 8.063 1.00 65.81 200 GLN A C 1
ATOM 1636 O O . GLN A 1 200 ? -26.111 0.197 7.551 1.00 65.81 200 GLN A O 1
ATOM 1641 N N . LEU A 1 201 ? -23.872 0.348 7.555 1.00 55.22 201 LEU A N 1
ATOM 1642 C CA . LEU A 1 201 ? -23.781 0.982 6.243 1.00 55.22 201 LEU A CA 1
ATOM 1643 C C . LEU A 1 201 ? -24.055 -0.099 5.191 1.00 55.22 201 LEU A C 1
ATOM 1645 O O . LEU A 1 201 ? -23.127 -0.806 4.783 1.00 55.22 201 LEU A O 1
ATOM 1649 N N . ASP A 1 202 ? -25.332 -0.243 4.845 1.00 46.78 202 ASP A N 1
ATOM 1650 C CA . ASP A 1 202 ? -25.817 -0.975 3.676 1.00 46.78 202 ASP A CA 1
ATOM 1651 C C . ASP A 1 202 ? -25.553 -0.152 2.405 1.00 46.78 202 ASP A C 1
ATOM 1653 O O . ASP A 1 202 ? -25.980 1.028 2.341 1.00 46.78 202 ASP A O 1
#

Nearest PDB structures (foldseek):
  6pdk-assembly1_A  TM=9.008E-01  e=8.747E-20  Stenotrophomonas maltophilia K279a
  7pei-assembly2_BBB  TM=3.284E-01  e=1.512E+00  Klebsiella pneumoniae
  3dpt-assembly1_A  TM=2.274E-01  e=1.423E+00  Chlorobaculum tepidum
  3dpu-assembly1_B  TM=1.847E-01  e=7.736E-01  Chlorobaculum tepidum
  3dpt-assembly1_B  TM=2.042E-01  e=2.317E+00  Chlorobaculum tepidum

pLDDT: mean 88.09, std 10.97, range [46.78, 98.5]

Solvent-accessible surface area (backbone atoms only — not comparable to full-atom values): 11669 Å² total; per-residue (Å²): 120,51,73,54,68,33,39,62,91,78,46,48,88,66,63,89,71,54,90,78,45,88,85,60,51,79,70,37,41,34,40,39,37,37,35,78,53,84,90,54,64,64,81,50,51,60,56,46,72,39,30,70,81,69,78,80,85,40,71,52,77,64,47,42,32,74,56,22,51,94,51,23,54,81,71,47,82,52,89,84,23,43,29,29,40,54,40,66,68,54,43,51,52,32,44,52,45,36,24,75,74,69,76,47,76,73,76,85,80,76,52,82,72,42,56,39,33,33,37,31,59,46,98,86,66,45,78,51,35,44,32,41,23,58,37,82,93,50,72,50,28,58,42,79,55,91,97,44,57,43,76,62,80,70,91,50,67,28,38,27,47,35,38,36,64,41,78,93,76,26,30,45,37,41,34,40,34,40,44,89,50,57,79,44,48,66,58,56,54,50,38,53,53,52,48,51,66,74,61,68,77,123

Mean predicted aligned error: 5.77 Å

Sequence (202 aa):
MGSLVMLLPELGPRPPNALHRPSYSPYMKVQYSFYYVDKVPIDAVLERATSRWYQTGDAYEDNDPREQLALRPAALQLHGLTRHDVDPALFEQHKQRAIAKFGKWQDRTGYGMGDDWYIARDAQGRLRSFIKCDSRQWPDGVVREGETYRSAGIGRIAGCEHHFIDRKRSYHIHSSYARVHLVQWQAIETAFHRLLDATQLD

Secondary structure (DSSP, 8-state):
-EEEEEETTT-PPPPTTGGG-TTS-GGGEEEEEEEE--SS-TTHHHHHHTS--S--S-HHHHT-TTS-GGGS-EEEEETTEEEEPPPHHHHHHHHHHHHHHHSS---SSS-TT-PEEEEEE-TTS-EEEEEEE--TTS--SEEEETTEEEE-SSS---EEEEEEEET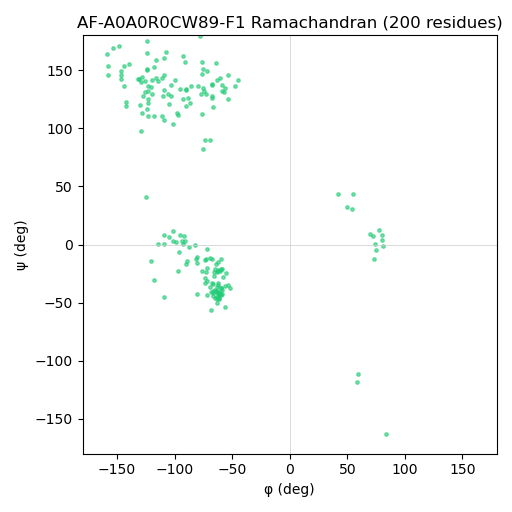TTTEEEEEEEEGGGGGGHHHHHHHHHHHHHHHT--